Protein AF-A0A258HHI0-F1 (afdb_monomer_lite)

pLDDT: mean 74.64, std 20.77, range [38.75, 98.25]

Foldseek 3Di:
DDDDDDDDDDDDDDDDDDDDDDDDDDDDDDDDDDDDDDDDDDDDDDDDDDDDDDDDDDDDDDDDDDDDDDDDDDDDDDDDDDDDDDDDDDDDDDDDPDPDPPVVVVPPPPVPDDPVNVVVVVVVVVVVCVVVVVVVVVVVVVVLQVVLQVVQVVLLVQVCVVVQVQLQQFQFKDKDADPVNAKIKIWTWGCVPHQIKIKMWIQAPQFQWIWIAIDSAADDHDDRPGDDPRIDTSDGQKAFDDPVVRHGDHQWDDDPTRKIWGWTWHDGPPYDTDTDTDMHGYDDHHDHDDNRHD

Sequence (294 aa):
MHAQLDGRDRDPPGRAGRRRGARCGPRTTGHRLRERPVAQRAERRGRCTGHHAARDDDSADAGELRRQHGHHDHGRRGRPRRRHSDPDRGRPHPDLLGRHPVIARLRRDDAGFSLVELLVAMTLFAVVLTIVGNVIVSALTADRTVRELTGSTTDGQLVTNVIEQTVRNSTAVRVVTDVDGISAFATVRTTAGGAARCHAFFFDAGESTIYERTSTTAITAPIAGAVGSEWTVVSEAIVPIDDGSGSPLPVFALDGTRGLALSFTVDGASGPASLFVTTSTGRAPDSNVSPQCF

Radius of gyration: 39.5 Å; chains: 1; bounding box: 125×102×77 Å

Structure (mmCIF, N/CA/C/O backbone):
data_AF-A0A258HHI0-F1
#
_entry.id   AF-A0A258HHI0-F1
#
loop_
_atom_site.group_PDB
_atom_site.id
_atom_site.type_symbol
_atom_site.label_atom_id
_atom_site.label_alt_id
_atom_site.label_comp_id
_atom_site.label_asym_id
_atom_site.label_entity_id
_atom_site.label_seq_id
_atom_site.pdbx_PDB_ins_code
_atom_site.Cartn_x
_atom_site.Cartn_y
_atom_site.Cartn_z
_atom_site.occupancy
_atom_site.B_iso_or_equiv
_atom_site.auth_seq_id
_atom_site.auth_comp_id
_atom_site.auth_asym_id
_atom_site.auth_atom_id
_atom_site.pdbx_PDB_model_num
ATOM 1 N N . MET A 1 1 ? -25.883 52.657 4.292 1.00 46.47 1 MET A N 1
ATOM 2 C CA . MET A 1 1 ? -25.965 51.787 3.096 1.00 46.47 1 MET A CA 1
ATOM 3 C C . MET A 1 1 ? -26.109 50.362 3.616 1.00 46.47 1 MET A C 1
ATOM 5 O O . MET A 1 1 ? -25.103 49.788 3.982 1.00 46.47 1 MET A O 1
ATOM 9 N N . HIS A 1 2 ? -27.270 49.839 4.015 1.00 41.53 2 HIS A N 1
ATOM 10 C CA . HIS A 1 2 ? -28.593 49.682 3.383 1.00 41.53 2 HIS A CA 1
ATOM 11 C C . HIS A 1 2 ? -28.621 48.798 2.123 1.00 41.53 2 HIS A C 1
ATOM 13 O O . HIS A 1 2 ? -28.204 49.265 1.068 1.00 41.53 2 HIS A O 1
ATOM 19 N N . ALA A 1 3 ? -29.170 47.580 2.315 1.00 51.06 3 ALA A N 1
ATOM 20 C CA . ALA A 1 3 ? -29.905 46.648 1.424 1.00 51.06 3 ALA A CA 1
ATOM 21 C C . ALA A 1 3 ? -29.363 45.211 1.636 1.00 51.06 3 ALA A C 1
ATOM 23 O O . ALA A 1 3 ? -28.207 44.972 1.317 1.00 51.06 3 ALA A O 1
ATOM 24 N N . GLN A 1 4 ? -30.021 44.210 2.243 1.00 55.59 4 GLN A N 1
ATOM 25 C CA . GLN A 1 4 ? -31.436 43.854 2.476 1.00 55.59 4 GLN A CA 1
ATOM 26 C C . GLN A 1 4 ? -32.282 43.739 1.201 1.00 55.59 4 GLN A C 1
ATOM 28 O O . GLN A 1 4 ? -32.913 44.721 0.835 1.00 55.59 4 GLN A O 1
ATOM 33 N N . LEU A 1 5 ? -32.325 42.536 0.609 1.00 62.72 5 LEU A N 1
ATOM 34 C CA . LEU A 1 5 ? -33.472 41.875 -0.055 1.00 62.72 5 LEU A CA 1
ATOM 35 C C . LEU A 1 5 ? -33.162 40.357 -0.017 1.00 62.72 5 LEU A C 1
ATOM 37 O O . LEU A 1 5 ? -32.102 39.958 -0.485 1.00 62.72 5 LEU A O 1
ATOM 41 N N . ASP A 1 6 ? -33.845 39.489 0.728 1.00 55.41 6 ASP A N 1
ATOM 42 C CA . ASP A 1 6 ? -35.272 39.123 0.769 1.00 55.41 6 ASP A CA 1
ATOM 43 C C . ASP A 1 6 ? -35.695 38.131 -0.338 1.00 55.41 6 ASP A C 1
ATOM 45 O O . ASP A 1 6 ? -35.788 38.481 -1.511 1.00 55.41 6 ASP A O 1
ATOM 49 N N . GLY A 1 7 ? -35.949 36.889 0.098 1.00 45.47 7 GLY A N 1
ATOM 50 C CA . GLY A 1 7 ? -37.167 36.133 -0.204 1.00 45.47 7 GLY A CA 1
ATOM 51 C C . GLY A 1 7 ? -37.361 35.516 -1.592 1.00 45.47 7 GLY A C 1
ATOM 52 O O . GLY A 1 7 ? -37.634 36.218 -2.563 1.00 45.47 7 GLY A O 1
ATOM 53 N N . ARG A 1 8 ? -37.453 34.174 -1.635 1.00 55.06 8 ARG A N 1
ATOM 54 C CA . ARG A 1 8 ? -38.709 33.471 -1.992 1.00 55.06 8 ARG A CA 1
ATOM 55 C C . ARG A 1 8 ? -38.600 31.943 -1.908 1.00 55.06 8 ARG A C 1
ATOM 57 O O . ARG A 1 8 ? -38.017 31.297 -2.772 1.00 55.06 8 ARG A O 1
ATOM 64 N N . ASP A 1 9 ? -39.292 31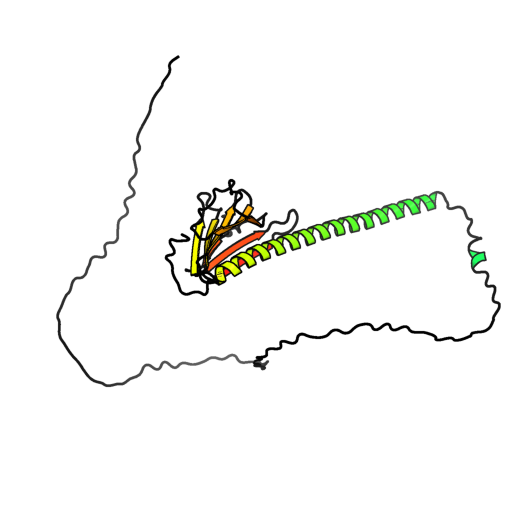.408 -0.906 1.00 55.00 9 ASP A N 1
ATOM 65 C CA . ASP A 1 9 ? -40.074 30.169 -0.967 1.00 55.00 9 ASP A CA 1
ATOM 66 C C . ASP A 1 9 ? -40.935 30.094 -2.236 1.00 55.00 9 ASP A C 1
ATOM 68 O O . ASP A 1 9 ? -41.597 31.088 -2.545 1.00 55.00 9 ASP A O 1
ATOM 72 N N . ARG A 1 10 ? -41.009 28.911 -2.876 1.00 60.62 10 ARG A N 1
ATOM 73 C CA . ARG A 1 10 ? -42.251 28.289 -3.400 1.00 60.62 10 ARG A CA 1
ATOM 74 C C . ARG A 1 10 ? -42.094 26.769 -3.605 1.00 60.62 10 ARG A C 1
ATOM 76 O O . ARG A 1 10 ? -41.416 26.327 -4.523 1.00 60.62 10 ARG A O 1
ATOM 83 N N . ASP A 1 11 ? -42.770 26.046 -2.716 1.00 54.03 11 ASP A N 1
ATOM 84 C CA . ASP A 1 11 ? -43.480 24.754 -2.778 1.00 54.03 11 ASP A CA 1
ATOM 85 C C . ASP A 1 11 ? -43.240 23.682 -3.877 1.00 54.03 11 ASP A C 1
ATOM 87 O O . ASP A 1 11 ? -43.241 23.978 -5.074 1.00 54.03 11 ASP A O 1
ATOM 91 N N . PRO A 1 12 ? -43.264 22.385 -3.481 1.00 65.31 12 PRO A N 1
ATOM 92 C CA . PRO A 1 12 ? -43.598 21.232 -4.328 1.00 65.31 12 PRO A CA 1
ATOM 93 C C . PRO A 1 12 ? -45.128 20.983 -4.343 1.00 65.31 12 PRO A C 1
ATOM 95 O O . PRO A 1 12 ? -45.813 21.365 -3.393 1.00 65.31 12 PRO A O 1
ATOM 98 N N . PRO A 1 13 ? -45.720 20.310 -5.360 1.00 58.25 13 PRO A N 1
ATOM 99 C CA . PRO A 1 13 ? -46.007 18.877 -5.170 1.00 58.25 13 PRO A CA 1
ATOM 100 C C . PRO A 1 13 ? -46.166 18.028 -6.456 1.00 58.25 13 PRO A C 1
ATOM 102 O O . PRO A 1 13 ? -46.634 18.480 -7.498 1.00 58.25 13 PRO A O 1
ATOM 105 N N . GLY A 1 14 ? -45.955 16.715 -6.307 1.00 45.62 14 GLY A N 1
ATOM 106 C CA . GLY A 1 14 ? -46.777 15.717 -7.001 1.00 45.62 14 GLY A CA 1
ATOM 107 C C . GLY A 1 14 ? -46.036 14.701 -7.870 1.00 45.62 14 GLY A C 1
ATOM 108 O O . GLY A 1 14 ? -45.588 15.010 -8.964 1.00 45.62 14 GLY A O 1
ATOM 109 N N . ARG A 1 15 ? -46.111 13.421 -7.494 1.00 54.97 15 ARG A N 1
ATOM 110 C CA . ARG A 1 15 ? -47.113 12.515 -8.082 1.00 54.97 15 ARG A CA 1
ATOM 111 C C . ARG A 1 15 ? -47.116 11.149 -7.409 1.00 54.97 15 ARG A C 1
ATOM 113 O O . ARG A 1 15 ? -46.093 10.534 -7.142 1.00 54.97 15 ARG A O 1
ATOM 120 N N . ALA A 1 16 ? -48.339 10.694 -7.178 1.00 46.22 16 ALA A N 1
ATOM 121 C CA . ALA A 1 16 ? -48.699 9.409 -6.628 1.00 46.22 16 ALA A CA 1
ATOM 122 C C . ALA A 1 16 ? -48.441 8.270 -7.627 1.00 46.22 16 ALA A C 1
ATOM 124 O O . ALA A 1 16 ? -48.927 8.306 -8.756 1.00 46.22 16 ALA A O 1
ATOM 125 N N . GLY A 1 17 ? -47.765 7.217 -7.167 1.00 54.19 17 GLY A N 1
ATOM 126 C CA . GLY A 1 17 ? -47.669 5.923 -7.839 1.00 54.19 17 GLY A CA 1
ATOM 127 C C . GLY A 1 17 ? -48.275 4.823 -6.970 1.00 54.19 17 GLY A C 1
ATOM 128 O O . GLY A 1 17 ? -47.581 4.170 -6.203 1.00 54.19 17 GLY A O 1
ATOM 129 N N . ARG A 1 18 ? -49.593 4.619 -7.083 1.00 44.16 18 ARG A N 1
ATOM 130 C CA . ARG A 1 18 ? -50.312 3.456 -6.539 1.00 44.16 18 ARG A CA 1
ATOM 131 C C . ARG A 1 18 ? -49.949 2.187 -7.327 1.00 44.16 18 ARG A C 1
ATOM 133 O O . ARG A 1 18 ? -50.293 2.093 -8.501 1.00 44.16 18 ARG A O 1
ATOM 140 N N . ARG A 1 19 ? -49.440 1.157 -6.649 1.00 56.50 19 ARG A N 1
ATOM 141 C CA . ARG A 1 19 ? -49.654 -0.275 -6.964 1.00 56.50 19 ARG A CA 1
ATOM 142 C C . ARG A 1 19 ? -49.865 -0.980 -5.612 1.00 56.50 19 ARG A C 1
ATOM 144 O O . ARG A 1 19 ? -48.984 -0.933 -4.771 1.00 56.50 19 ARG A O 1
ATOM 151 N N . ARG A 1 20 ? -51.087 -1.364 -5.200 1.00 49.19 20 ARG A N 1
ATOM 152 C CA . ARG A 1 20 ? -51.797 -2.629 -5.524 1.00 49.19 20 ARG A CA 1
ATOM 153 C C . ARG A 1 20 ? -50.797 -3.773 -5.753 1.00 49.19 20 ARG A C 1
ATOM 155 O O . ARG A 1 20 ? -50.074 -3.716 -6.729 1.00 49.19 20 ARG A O 1
ATOM 162 N N . GLY A 1 21 ? -50.697 -4.837 -4.969 1.00 40.69 21 GLY A N 1
ATOM 163 C CA . GLY A 1 21 ? -51.437 -5.320 -3.812 1.00 40.69 21 GLY A CA 1
ATOM 164 C C . GLY A 1 21 ? -51.099 -6.807 -3.655 1.00 40.69 21 GLY A C 1
ATOM 165 O O . GLY A 1 21 ? -50.992 -7.501 -4.656 1.00 40.69 21 GLY A O 1
ATOM 166 N N . ALA A 1 22 ? -50.945 -7.295 -2.428 1.00 46.66 22 ALA A N 1
ATOM 167 C CA . ALA A 1 22 ? -51.105 -8.709 -2.094 1.00 46.66 22 ALA A CA 1
ATOM 168 C C . ALA A 1 22 ? -51.381 -8.805 -0.591 1.00 46.66 22 ALA A C 1
ATOM 170 O O . ALA A 1 22 ? -50.486 -8.728 0.245 1.00 46.66 22 ALA A O 1
ATOM 171 N N . ARG A 1 23 ? -52.671 -8.898 -0.258 1.00 40.06 23 ARG A N 1
ATOM 172 C CA . ARG A 1 23 ? -53.151 -9.342 1.049 1.00 40.06 23 ARG A CA 1
ATOM 173 C C . ARG A 1 23 ? -52.985 -10.860 1.100 1.00 40.06 23 ARG A C 1
ATOM 175 O O . ARG A 1 23 ? -53.639 -11.544 0.322 1.00 40.06 23 ARG A O 1
ATOM 182 N N . CYS A 1 24 ? -52.226 -11.369 2.061 1.00 47.97 24 CYS A N 1
ATOM 183 C CA . CYS A 1 24 ? -52.469 -12.691 2.632 1.00 47.97 24 CYS A CA 1
ATOM 184 C C . CYS A 1 24 ? -52.937 -12.466 4.069 1.00 47.97 24 CYS A C 1
ATOM 186 O O . CYS A 1 24 ? -52.186 -11.984 4.912 1.00 47.97 24 CYS A O 1
ATOM 188 N N . GLY A 1 25 ? -54.230 -12.702 4.294 1.00 44.59 25 GLY A N 1
ATOM 189 C CA . GLY A 1 25 ? -54.860 -12.596 5.604 1.00 44.59 25 GLY A CA 1
ATOM 190 C C . GLY A 1 25 ? -54.533 -13.786 6.516 1.00 44.59 25 GLY A C 1
ATOM 191 O O . GLY A 1 25 ? -54.022 -14.807 6.050 1.00 44.59 25 GLY A O 1
ATOM 192 N N . PRO A 1 26 ? -54.849 -13.665 7.815 1.00 57.59 26 PRO A N 1
ATOM 193 C CA . PRO A 1 26 ? -54.544 -14.664 8.828 1.00 57.59 26 PRO A CA 1
ATOM 194 C C . PRO A 1 26 ? -55.613 -15.763 8.869 1.00 57.59 26 PRO A C 1
ATOM 196 O O . PRO A 1 26 ? -56.808 -15.493 8.744 1.00 57.59 26 PRO A O 1
ATOM 199 N N . ARG A 1 27 ? -55.190 -17.006 9.118 1.00 52.72 27 ARG A N 1
ATOM 200 C CA . ARG A 1 27 ? -56.078 -18.084 9.567 1.00 52.72 27 ARG A CA 1
ATOM 201 C C . ARG A 1 27 ? -55.899 -18.277 11.066 1.00 52.72 27 ARG A C 1
ATOM 203 O O . ARG A 1 27 ? -54.864 -18.737 11.533 1.00 52.72 27 ARG A O 1
ATOM 210 N N . THR A 1 28 ? -56.936 -17.911 11.801 1.00 58.03 28 THR A N 1
ATOM 211 C CA . THR A 1 28 ? -57.190 -18.317 13.177 1.00 58.03 28 THR A CA 1
ATOM 212 C C . THR A 1 28 ? -57.672 -19.765 13.193 1.00 58.03 28 THR A C 1
ATOM 214 O O . THR A 1 28 ? -58.595 -20.108 12.460 1.00 58.03 28 THR A O 1
ATOM 217 N N . THR A 1 29 ? -57.116 -20.613 14.057 1.00 52.91 29 THR A N 1
ATOM 218 C CA . THR A 1 29 ? -57.882 -21.659 14.760 1.00 52.91 29 THR A CA 1
ATOM 219 C C . THR A 1 29 ? -57.091 -22.083 15.996 1.00 52.91 29 THR A C 1
ATOM 221 O O . THR A 1 29 ? -55.997 -22.628 15.884 1.00 52.91 29 THR A O 1
ATOM 224 N N . GLY A 1 30 ? -57.626 -21.799 17.182 1.00 47.59 30 GLY A N 1
ATOM 225 C CA . GLY A 1 30 ? -57.139 -22.386 18.426 1.00 47.59 30 GLY A CA 1
ATOM 226 C C . GLY A 1 30 ? -57.766 -23.758 18.656 1.00 47.59 30 GLY A C 1
ATOM 227 O O . GLY A 1 30 ? -58.890 -23.986 18.223 1.00 47.59 30 GLY A O 1
ATOM 228 N N . HIS A 1 31 ? -57.074 -24.640 19.380 1.00 42.19 31 HIS A N 1
ATOM 229 C CA . HIS A 1 31 ? -57.704 -25.565 20.324 1.00 42.19 31 HIS A CA 1
ATOM 230 C C . HIS A 1 31 ? -56.675 -26.276 21.225 1.00 42.19 31 HIS A C 1
ATOM 232 O O . HIS A 1 31 ? -55.781 -26.962 20.752 1.00 42.19 31 HIS A O 1
ATOM 238 N N . ARG A 1 32 ? -56.923 -26.136 22.535 1.00 45.56 32 ARG A N 1
ATOM 239 C CA . ARG A 1 32 ? -56.843 -27.131 23.625 1.00 45.56 32 ARG A CA 1
ATOM 240 C C . ARG A 1 32 ? -55.521 -27.836 23.982 1.00 45.56 32 ARG A C 1
ATOM 242 O O . ARG A 1 32 ? -55.039 -28.732 23.307 1.00 45.56 32 ARG A O 1
ATOM 249 N N . LEU A 1 33 ? -55.124 -27.534 25.221 1.00 52.91 33 LEU A N 1
ATOM 250 C CA . LEU A 1 33 ? -54.546 -28.407 26.252 1.00 52.91 33 LEU A CA 1
ATOM 251 C C . LEU A 1 33 ? -54.942 -29.897 26.154 1.00 52.91 33 LEU A C 1
ATOM 253 O O . LEU A 1 33 ? -56.136 -30.205 26.165 1.00 52.91 33 LEU A O 1
ATOM 257 N N . ARG A 1 34 ? -53.952 -30.799 26.251 1.00 49.09 34 ARG A N 1
ATOM 258 C CA . ARG A 1 34 ? -53.951 -31.928 27.207 1.00 49.09 34 ARG A CA 1
ATOM 259 C C . ARG A 1 34 ? -52.596 -32.645 27.281 1.00 49.09 34 ARG A C 1
ATOM 261 O O . ARG A 1 34 ? -51.795 -32.615 26.358 1.00 49.09 34 ARG A O 1
ATOM 268 N N . GLU A 1 35 ? -52.375 -33.235 28.444 1.00 42.34 35 GLU A N 1
ATOM 269 C CA . GLU A 1 35 ? -51.138 -33.771 29.004 1.00 42.34 35 GLU A CA 1
ATOM 270 C C . GLU A 1 35 ? -50.783 -35.207 28.541 1.00 42.34 35 GLU A C 1
ATOM 272 O O . GLU A 1 35 ? -51.679 -36.035 28.412 1.00 42.34 35 GLU A O 1
ATOM 277 N N . ARG A 1 36 ? -49.463 -35.499 28.497 1.00 43.38 36 ARG A N 1
ATOM 278 C CA . ARG A 1 36 ? -48.771 -36.740 28.968 1.00 43.38 36 ARG A CA 1
ATOM 279 C C . ARG A 1 36 ? -49.011 -38.090 28.201 1.00 43.38 36 ARG A C 1
ATOM 281 O O . ARG A 1 36 ? -49.787 -38.108 27.260 1.00 43.38 36 ARG A O 1
ATOM 288 N N . PRO A 1 37 ? -48.237 -39.187 28.453 1.00 60.75 37 PRO A N 1
ATOM 289 C CA . PRO A 1 37 ? -47.012 -39.528 27.702 1.00 60.75 37 PRO A CA 1
ATOM 290 C C . PRO A 1 37 ? -46.927 -41.030 27.260 1.00 60.75 37 PRO A C 1
ATOM 292 O O . PRO A 1 37 ? -47.848 -41.803 27.487 1.00 60.75 37 PRO A O 1
ATOM 295 N N . VAL A 1 38 ? -45.750 -41.443 26.751 1.00 45.19 38 VAL A N 1
ATOM 296 C CA . VAL A 1 38 ? -45.172 -42.819 26.725 1.00 45.19 38 VAL A CA 1
ATOM 297 C C . VAL A 1 38 ? -45.489 -43.778 25.546 1.00 45.19 38 VAL A C 1
ATOM 299 O O . VAL A 1 38 ? -46.628 -44.092 25.239 1.00 45.19 38 VAL A O 1
ATOM 302 N N . ALA A 1 39 ? -44.375 -44.336 25.032 1.00 40.88 39 ALA A N 1
ATOM 303 C CA . ALA A 1 39 ? -44.132 -45.661 24.428 1.00 40.88 39 ALA A CA 1
ATOM 304 C C . ALA A 1 39 ? -44.350 -45.940 22.921 1.00 40.88 39 ALA A C 1
ATOM 306 O O . ALA A 1 39 ? -45.451 -46.165 22.445 1.00 40.88 39 ALA A O 1
ATOM 307 N N . GLN A 1 40 ? -43.185 -46.135 22.280 1.00 41.34 40 GLN A N 1
ATOM 308 C CA . GLN A 1 40 ? -42.738 -47.324 21.528 1.00 41.34 40 GLN A CA 1
ATOM 309 C C . GLN A 1 40 ? -43.347 -47.710 20.167 1.00 41.34 40 GLN A C 1
ATOM 311 O O . GLN A 1 40 ? -44.552 -47.802 19.976 1.00 41.34 40 GLN A O 1
ATOM 316 N N . ARG A 1 41 ? -42.400 -48.210 19.346 1.00 40.16 41 ARG A N 1
ATOM 317 C CA . ARG A 1 41 ? -42.507 -49.202 18.253 1.00 40.16 41 ARG A CA 1
ATOM 318 C C . ARG A 1 41 ? -42.725 -48.588 16.861 1.00 40.16 41 ARG A C 1
ATOM 320 O O . ARG A 1 41 ? -43.793 -48.088 16.560 1.00 40.16 41 ARG A O 1
ATOM 327 N N . ALA A 1 42 ? -41.660 -48.369 16.086 1.00 42.47 42 ALA A N 1
ATOM 328 C CA . ALA A 1 42 ? -40.842 -49.317 15.303 1.00 42.47 42 ALA A CA 1
ATOM 329 C C . ALA A 1 42 ? -41.456 -49.682 13.943 1.00 42.47 42 ALA A C 1
ATOM 331 O O . ALA A 1 42 ? -42.650 -49.933 13.854 1.00 42.47 42 ALA A O 1
ATOM 332 N N . GLU A 1 43 ? -40.556 -49.790 12.950 1.00 40.91 43 GLU A N 1
ATOM 333 C CA . GLU A 1 43 ? -40.760 -50.290 11.578 1.00 40.91 43 GLU A CA 1
ATOM 334 C C . GLU A 1 43 ? -41.554 -49.335 10.651 1.00 40.91 43 GLU A C 1
ATOM 336 O O . GLU A 1 43 ? -42.580 -48.803 11.029 1.00 40.91 43 GLU A O 1
ATOM 341 N N . ARG A 1 44 ? -41.181 -49.033 9.397 1.00 39.72 44 ARG A N 1
ATOM 342 C CA . ARG A 1 44 ? -40.402 -49.775 8.392 1.00 39.72 44 ARG A CA 1
ATOM 343 C C . ARG A 1 44 ? -40.168 -48.896 7.135 1.00 39.72 44 ARG A C 1
ATOM 345 O O . ARG A 1 44 ? -41.069 -48.183 6.729 1.00 39.72 44 ARG A O 1
ATOM 352 N N . ARG A 1 45 ? -39.035 -49.127 6.450 1.00 42.44 45 ARG A N 1
ATOM 353 C CA . ARG A 1 45 ? -38.853 -49.175 4.972 1.00 42.44 45 ARG A CA 1
ATOM 354 C C . ARG A 1 45 ? -39.055 -47.903 4.125 1.00 42.44 45 ARG A C 1
ATOM 356 O O . ARG A 1 45 ? -40.164 -47.498 3.819 1.00 42.44 45 ARG A O 1
ATOM 363 N N . GLY A 1 46 ? -37.934 -47.453 3.555 1.00 39.81 46 GLY A N 1
ATOM 364 C CA . GLY A 1 46 ? -37.851 -46.619 2.353 1.00 39.81 46 GLY A CA 1
ATOM 365 C C . GLY A 1 46 ? -36.438 -46.661 1.767 1.00 39.81 46 GLY A C 1
ATOM 366 O O . GLY A 1 46 ? -35.718 -45.675 1.805 1.00 39.81 46 GLY A O 1
ATOM 367 N N . ARG A 1 47 ? -36.006 -47.851 1.327 1.00 39.88 47 ARG A N 1
ATOM 368 C CA . ARG A 1 47 ? -34.732 -48.113 0.640 1.00 39.88 47 ARG A CA 1
ATOM 369 C C . ARG A 1 47 ? -34.951 -47.848 -0.854 1.00 39.88 47 ARG A C 1
ATOM 371 O O . ARG A 1 47 ? -35.693 -48.602 -1.474 1.00 39.88 47 ARG A O 1
ATOM 378 N N . CYS A 1 48 ? -34.302 -46.829 -1.413 1.00 48.91 48 CYS A N 1
ATOM 379 C CA . CYS A 1 48 ? -34.193 -46.643 -2.861 1.00 48.91 48 CYS A CA 1
ATOM 380 C C . CYS A 1 48 ? -32.784 -47.040 -3.308 1.00 48.91 48 CYS A C 1
ATOM 382 O O . CYS A 1 48 ? -31.794 -46.403 -2.962 1.00 48.91 48 CYS A O 1
ATOM 384 N N . THR A 1 49 ? -32.736 -48.148 -4.037 1.00 46.31 49 THR A N 1
ATOM 385 C CA . THR A 1 49 ? -31.605 -48.705 -4.783 1.00 46.31 49 THR A CA 1
ATOM 386 C C . THR A 1 49 ? -31.822 -48.460 -6.276 1.00 46.31 49 THR A C 1
ATOM 388 O O . THR A 1 49 ? -32.931 -48.674 -6.758 1.00 46.31 49 THR A O 1
ATOM 391 N N . GLY A 1 50 ? -30.756 -48.096 -6.991 1.00 42.47 50 GLY A N 1
ATOM 392 C CA . GLY A 1 50 ? -30.628 -48.124 -8.459 1.00 42.47 50 GLY A CA 1
ATOM 393 C C . GLY A 1 50 ? -29.371 -47.344 -8.875 1.00 42.47 50 GLY A C 1
ATOM 394 O O . GLY A 1 50 ? -29.371 -46.127 -8.750 1.00 42.47 50 GLY A O 1
ATOM 395 N N . HIS A 1 51 ? -28.197 -47.978 -9.031 1.00 41.53 51 HIS A N 1
ATOM 396 C CA . HIS A 1 51 ? -27.665 -48.688 -10.223 1.00 41.53 51 HIS A CA 1
ATOM 397 C C . HIS A 1 51 ? -27.481 -47.762 -11.441 1.00 41.53 51 HIS A C 1
ATOM 399 O O . HIS A 1 51 ? -28.458 -47.254 -11.969 1.00 41.53 51 HIS A O 1
ATOM 405 N N . HIS A 1 52 ? -26.249 -47.335 -11.758 1.00 41.84 52 HIS A N 1
ATOM 406 C CA . HIS A 1 52 ? -25.136 -48.015 -12.471 1.00 41.84 52 HIS A CA 1
ATOM 407 C C . HIS A 1 52 ? -25.199 -47.865 -14.002 1.00 41.84 52 HIS A C 1
ATOM 409 O O . HIS A 1 52 ? -26.003 -48.518 -14.653 1.00 41.84 52 HIS A O 1
ATOM 415 N N . ALA A 1 53 ? -24.263 -47.076 -14.542 1.00 41.97 53 ALA A N 1
ATOM 416 C CA . ALA A 1 53 ? -23.464 -47.351 -15.746 1.00 41.97 53 ALA A CA 1
ATOM 417 C C . ALA A 1 53 ? -22.291 -46.340 -15.728 1.00 41.97 53 ALA A C 1
ATOM 419 O O . ALA A 1 53 ? -22.525 -45.139 -15.789 1.00 41.97 53 ALA A O 1
ATOM 420 N N . ALA A 1 54 ? -21.087 -46.724 -15.300 1.00 41.69 54 ALA A N 1
ATOM 421 C CA . ALA A 1 54 ? -20.069 -47.470 -16.052 1.00 41.69 54 ALA A CA 1
ATOM 422 C C . ALA A 1 54 ? -19.310 -46.584 -17.060 1.00 41.69 54 ALA A C 1
ATOM 424 O O . ALA A 1 54 ? -19.776 -46.353 -18.175 1.00 41.69 54 ALA A O 1
ATOM 425 N N . ARG A 1 55 ? -18.128 -46.119 -16.634 1.00 41.56 55 ARG A N 1
ATOM 426 C CA . ARG A 1 55 ? -16.917 -46.009 -17.458 1.00 41.56 55 ARG A CA 1
ATOM 427 C C . ARG A 1 55 ? -15.686 -45.897 -16.550 1.00 41.56 55 ARG A C 1
ATOM 429 O O . ARG A 1 55 ? -15.324 -44.817 -16.095 1.00 41.56 55 ARG A O 1
ATOM 436 N N . ASP A 1 56 ? -15.170 -47.078 -16.237 1.00 41.78 56 ASP A N 1
ATOM 437 C CA . ASP A 1 56 ? -13.761 -47.501 -16.305 1.00 41.78 56 ASP A CA 1
ATOM 438 C C . ASP A 1 56 ? -12.939 -46.660 -17.324 1.00 41.78 56 ASP A C 1
ATOM 440 O O . ASP A 1 56 ? -13.492 -46.220 -18.335 1.00 41.78 56 ASP A O 1
ATOM 444 N N . ASP A 1 57 ? -11.643 -46.382 -17.191 1.00 42.06 57 ASP A N 1
ATOM 445 C CA . ASP A 1 57 ? -10.582 -46.984 -16.380 1.00 42.06 57 ASP A CA 1
ATOM 446 C C . ASP A 1 57 ? -9.346 -46.048 -16.358 1.00 42.06 57 ASP A C 1
ATOM 448 O O . ASP A 1 57 ? -9.246 -45.111 -17.154 1.00 42.06 57 ASP A O 1
ATOM 452 N N . ASP A 1 58 ? -8.405 -46.409 -15.483 1.00 44.84 58 ASP A N 1
ATOM 453 C CA . ASP A 1 58 ? -6.981 -46.044 -15.380 1.00 44.84 58 ASP A CA 1
ATOM 454 C C . ASP A 1 58 ? -6.565 -44.868 -14.473 1.00 44.84 58 ASP A C 1
ATOM 456 O O . ASP A 1 58 ? -6.727 -43.695 -14.797 1.00 44.84 58 ASP A O 1
ATOM 460 N N . SER A 1 59 ? -6.133 -45.132 -13.224 1.00 48.00 59 SER A N 1
ATOM 461 C CA . SER A 1 59 ? -4.828 -45.722 -12.808 1.00 48.00 59 SER A CA 1
ATOM 462 C C . SER A 1 59 ? -3.682 -44.740 -13.090 1.00 48.00 59 SER A C 1
ATOM 464 O O . SER A 1 59 ? -3.479 -44.350 -14.226 1.00 48.00 59 SER A O 1
ATOM 466 N N . ALA A 1 60 ? -2.823 -44.302 -12.178 1.00 44.72 60 ALA A N 1
ATOM 467 C CA . ALA A 1 60 ? -2.574 -44.568 -10.775 1.00 44.72 60 ALA A CA 1
ATOM 468 C C . ALA A 1 60 ? -1.584 -43.476 -10.320 1.00 44.72 60 ALA A C 1
ATOM 470 O O . ALA A 1 60 ? -0.665 -43.170 -11.072 1.00 44.72 60 ALA A O 1
ATOM 471 N N . ASP A 1 61 ? -1.713 -42.928 -9.113 1.00 48.06 61 ASP A N 1
ATOM 472 C CA . ASP A 1 61 ? -0.534 -42.816 -8.251 1.00 48.06 61 ASP A CA 1
ATOM 473 C C . ASP A 1 61 ? -0.963 -42.698 -6.790 1.00 48.06 61 ASP A C 1
ATOM 475 O O . ASP A 1 61 ? -1.870 -41.945 -6.424 1.00 48.06 61 ASP A O 1
ATOM 479 N N . ALA A 1 62 ? -0.340 -43.531 -5.976 1.00 45.84 62 ALA A N 1
ATOM 480 C CA . ALA A 1 62 ? -0.647 -43.762 -4.586 1.00 45.84 62 ALA A CA 1
ATOM 481 C C . ALA A 1 62 ? 0.609 -43.484 -3.766 1.00 45.84 62 ALA A C 1
ATOM 483 O O . ALA A 1 62 ? 1.696 -43.937 -4.107 1.00 45.84 62 ALA A O 1
ATOM 484 N N . GLY A 1 63 ? 0.419 -42.832 -2.623 1.00 38.75 63 GLY A N 1
ATOM 485 C CA . GLY A 1 63 ? 1.454 -42.614 -1.614 1.00 38.75 63 GLY A CA 1
ATOM 486 C C . GLY A 1 63 ? 1.785 -41.127 -1.489 1.00 38.75 63 GLY A C 1
ATOM 487 O O . GLY A 1 63 ? 1.910 -40.423 -2.469 1.00 38.75 63 GLY A O 1
ATOM 488 N N . GLU A 1 64 ? 1.914 -40.529 -0.316 1.00 48.03 64 GLU A N 1
ATOM 489 C CA . GLU A 1 64 ? 2.276 -41.121 0.954 1.00 48.03 64 GLU A CA 1
ATOM 490 C C . GLU A 1 64 ? 1.884 -40.146 2.069 1.00 48.03 64 GLU A C 1
ATOM 492 O O . GLU A 1 64 ? 2.263 -38.975 2.091 1.00 48.03 64 GLU A O 1
ATOM 497 N N . LEU A 1 65 ? 1.104 -40.651 3.021 1.00 51.28 65 LEU A N 1
ATOM 498 C CA . LEU A 1 65 ? 0.887 -40.030 4.318 1.00 51.28 65 LEU A CA 1
ATOM 499 C C . LEU A 1 65 ? 2.222 -39.959 5.065 1.00 51.28 65 LEU A C 1
ATOM 501 O O . LEU A 1 65 ? 2.705 -40.977 5.559 1.00 51.28 65 LEU A O 1
ATOM 505 N N . ARG A 1 66 ? 2.766 -38.755 5.265 1.00 46.34 66 ARG A N 1
ATOM 506 C CA . ARG A 1 66 ? 3.797 -38.537 6.286 1.00 46.34 66 ARG A CA 1
ATOM 507 C C . ARG A 1 66 ? 3.481 -37.349 7.181 1.00 46.34 66 ARG A C 1
ATOM 509 O O . ARG A 1 66 ? 3.757 -36.193 6.886 1.00 46.34 66 ARG A O 1
ATOM 516 N N . ARG A 1 67 ? 2.941 -37.705 8.348 1.00 51.78 67 ARG A N 1
ATOM 517 C CA . ARG A 1 67 ? 3.116 -36.989 9.613 1.00 51.78 67 ARG A CA 1
ATOM 518 C C . ARG A 1 67 ? 4.599 -36.650 9.799 1.00 51.78 67 ARG A C 1
ATOM 520 O O . ARG A 1 67 ? 5.405 -37.576 9.846 1.00 51.78 67 ARG A O 1
ATOM 527 N N . GLN A 1 68 ? 4.940 -35.383 10.018 1.00 50.34 68 GLN A N 1
ATOM 528 C CA . GLN A 1 68 ? 6.174 -35.023 10.720 1.00 50.34 68 GLN A CA 1
ATOM 529 C C . GLN A 1 68 ? 5.908 -33.908 11.735 1.00 50.34 68 GLN A C 1
ATOM 531 O O . GLN A 1 68 ? 5.752 -32.736 11.411 1.00 50.34 68 GLN A O 1
ATOM 536 N N . HIS A 1 69 ? 5.832 -34.344 12.992 1.00 48.41 69 HIS A N 1
ATOM 537 C CA . HIS A 1 69 ? 6.237 -33.581 14.165 1.00 48.41 69 HIS A CA 1
ATOM 538 C C . HIS A 1 69 ? 7.769 -33.448 14.210 1.00 48.41 69 HIS A C 1
ATOM 540 O O . HIS A 1 69 ? 8.471 -34.347 13.752 1.00 48.41 69 HIS A O 1
ATOM 546 N N . GLY A 1 70 ? 8.255 -32.389 14.866 1.00 40.00 70 GLY A N 1
ATOM 547 C CA . GLY A 1 70 ? 9.657 -32.180 15.263 1.00 40.00 70 GLY A CA 1
ATOM 548 C C . GLY A 1 70 ? 10.115 -30.783 14.843 1.00 40.00 70 GLY A C 1
ATOM 549 O O . GLY A 1 70 ? 10.356 -30.545 13.672 1.00 40.00 70 GLY A O 1
ATOM 550 N N . HIS A 1 71 ? 10.074 -29.749 15.683 1.00 51.22 71 HIS A N 1
ATOM 551 C CA . HIS A 1 71 ? 10.897 -29.538 16.879 1.00 51.22 71 HIS A CA 1
ATOM 552 C C . HIS A 1 71 ? 12.381 -29.815 16.618 1.00 51.22 71 HIS A C 1
ATOM 554 O O . HIS A 1 71 ? 12.820 -30.938 16.811 1.00 51.22 71 HIS A O 1
ATOM 560 N N . HIS A 1 72 ? 13.141 -28.786 16.227 1.00 46.03 72 HIS A N 1
ATOM 561 C CA . HIS A 1 72 ? 14.577 -28.706 16.502 1.00 46.03 72 HIS A CA 1
ATOM 562 C C . HIS A 1 72 ? 15.027 -27.249 16.636 1.00 46.03 72 HIS A C 1
ATOM 564 O O . HIS A 1 72 ? 15.290 -26.541 15.669 1.00 46.03 72 HIS A O 1
ATOM 570 N N . ASP A 1 73 ? 15.094 -26.838 17.897 1.00 49.84 73 ASP A N 1
ATOM 571 C CA . ASP A 1 73 ? 16.018 -25.843 18.416 1.00 49.84 73 ASP A CA 1
ATOM 572 C C . ASP A 1 73 ? 17.433 -26.431 18.357 1.00 49.84 73 ASP A C 1
ATOM 574 O O . ASP A 1 73 ? 17.667 -27.476 18.958 1.00 49.84 73 ASP A O 1
ATOM 578 N N . HIS A 1 74 ? 18.355 -25.776 17.649 1.00 54.97 74 HIS A N 1
ATOM 579 C CA . HIS A 1 74 ? 19.790 -25.887 17.900 1.00 54.97 74 HIS A CA 1
ATOM 580 C C . HIS A 1 74 ? 20.477 -24.571 17.544 1.00 54.97 74 HIS A C 1
ATOM 582 O O . HIS A 1 74 ? 20.957 -24.348 16.433 1.00 54.97 74 HIS A O 1
ATOM 588 N N . GLY A 1 75 ? 20.600 -23.716 18.554 1.00 44.94 75 GLY A N 1
ATOM 589 C CA . GLY A 1 75 ? 21.741 -22.826 18.636 1.00 44.94 75 GLY A CA 1
ATOM 590 C C . GLY A 1 75 ? 23.068 -23.598 18.649 1.00 44.94 75 GLY A C 1
ATOM 591 O O . GLY A 1 75 ? 23.134 -24.755 19.067 1.00 44.94 75 GLY A O 1
ATOM 592 N N . ARG A 1 76 ? 24.128 -22.859 18.294 1.00 45.03 76 ARG A N 1
ATOM 593 C CA . ARG A 1 76 ? 25.551 -23.015 18.659 1.00 45.03 76 ARG A CA 1
ATOM 594 C C . ARG A 1 76 ? 26.524 -23.232 17.495 1.00 45.03 76 ARG A C 1
ATOM 596 O O . ARG A 1 76 ? 26.421 -24.181 16.734 1.00 45.03 76 ARG A O 1
ATOM 603 N N . ARG A 1 77 ? 27.616 -22.457 17.620 1.00 50.03 77 ARG A N 1
ATOM 604 C CA . ARG A 1 77 ? 29.000 -22.712 17.169 1.00 50.03 77 ARG A CA 1
ATOM 605 C C . ARG A 1 77 ? 29.184 -22.505 15.661 1.00 50.03 77 ARG A C 1
ATOM 607 O O . ARG A 1 77 ? 28.849 -23.350 14.855 1.00 50.03 77 ARG A O 1
ATOM 614 N N . GLY A 1 78 ? 29.733 -21.381 15.212 1.00 47.94 78 GLY A N 1
ATOM 615 C CA . GLY A 1 78 ? 31.088 -20.969 15.555 1.00 47.94 78 GLY A CA 1
ATOM 616 C C . GLY A 1 78 ? 32.086 -21.970 14.980 1.00 47.94 78 GLY A C 1
ATOM 617 O O . GLY A 1 78 ? 32.369 -22.967 15.638 1.00 47.94 78 GLY A O 1
ATOM 618 N N . ARG A 1 79 ? 32.637 -21.685 13.791 1.00 51.44 79 ARG A N 1
ATOM 619 C CA . ARG A 1 79 ? 34.015 -22.055 13.440 1.00 51.44 79 ARG A CA 1
ATOM 620 C C . ARG A 1 79 ? 34.567 -21.259 12.242 1.00 51.44 79 ARG A C 1
ATOM 622 O O . ARG A 1 79 ? 33.802 -20.890 11.357 1.00 51.44 79 ARG A O 1
ATOM 629 N N . PRO A 1 80 ? 35.885 -20.980 12.243 1.00 56.47 80 PRO A N 1
ATOM 630 C CA . PRO A 1 80 ? 36.559 -20.064 11.330 1.00 56.47 80 PRO A CA 1
ATOM 631 C C . PRO A 1 80 ? 37.275 -20.785 10.172 1.00 56.47 80 PRO A C 1
ATOM 633 O O . PRO A 1 80 ? 37.477 -21.995 10.213 1.00 56.47 80 PRO A O 1
ATOM 636 N N . ARG A 1 81 ? 37.759 -19.979 9.213 1.00 54.59 81 ARG A N 1
ATOM 637 C CA . ARG A 1 81 ? 38.958 -20.177 8.368 1.00 54.59 81 ARG A CA 1
ATOM 638 C C . ARG A 1 81 ? 39.172 -21.568 7.747 1.00 54.59 81 ARG A C 1
ATOM 640 O O . ARG A 1 81 ? 39.711 -22.466 8.387 1.00 54.59 81 ARG A O 1
ATOM 647 N N . ARG A 1 82 ? 39.055 -21.634 6.417 1.00 51.47 82 ARG A N 1
ATOM 648 C CA . ARG A 1 82 ? 39.996 -22.410 5.593 1.00 51.47 82 ARG A CA 1
ATOM 649 C C . ARG A 1 82 ? 40.501 -21.577 4.418 1.00 51.47 82 ARG A C 1
ATOM 651 O O . ARG A 1 82 ? 39.862 -21.471 3.382 1.00 51.47 82 ARG A O 1
ATOM 658 N N . ARG A 1 83 ? 41.695 -21.010 4.625 1.00 53.06 83 ARG A N 1
ATOM 659 C CA . ARG A 1 83 ? 42.688 -20.819 3.567 1.00 53.06 83 ARG A CA 1
ATOM 660 C C . ARG A 1 83 ? 42.978 -22.195 2.967 1.00 53.06 83 ARG A C 1
ATOM 662 O O . ARG A 1 83 ? 43.371 -23.102 3.703 1.00 53.06 83 ARG A O 1
ATOM 669 N N . HIS A 1 84 ? 42.836 -22.333 1.661 1.00 54.25 84 HIS A N 1
ATOM 670 C CA . HIS A 1 84 ? 43.660 -23.260 0.900 1.00 54.25 84 HIS A CA 1
ATOM 671 C C . HIS A 1 84 ? 44.597 -22.418 0.051 1.00 54.25 84 HIS A C 1
ATOM 673 O O . HIS A 1 84 ? 44.240 -21.886 -0.992 1.00 54.25 84 HIS A O 1
ATOM 679 N N . SER A 1 85 ? 45.776 -22.222 0.633 1.00 54.06 85 SER A N 1
ATOM 680 C CA . SER A 1 85 ? 47.007 -21.991 -0.095 1.00 54.06 85 SER A CA 1
ATOM 681 C C . SER A 1 85 ? 47.319 -23.285 -0.840 1.00 54.06 85 SER A C 1
ATOM 683 O O . SER A 1 85 ? 47.439 -24.324 -0.191 1.00 54.06 85 SER A O 1
ATOM 685 N N . ASP A 1 86 ? 47.436 -23.220 -2.159 1.00 54.28 86 ASP A N 1
ATOM 686 C CA . ASP A 1 86 ? 48.058 -24.272 -2.959 1.00 54.28 86 ASP A CA 1
ATOM 687 C C . ASP A 1 86 ? 49.445 -23.758 -3.379 1.00 54.28 86 ASP A C 1
ATOM 689 O O . ASP A 1 86 ? 49.526 -22.821 -4.181 1.00 54.28 86 ASP A O 1
ATOM 693 N N . PRO A 1 87 ? 50.531 -24.238 -2.747 1.00 62.12 87 PRO A N 1
ATOM 694 C CA . PRO A 1 87 ? 51.890 -23.958 -3.165 1.00 62.12 87 PRO A CA 1
ATOM 695 C C . PRO A 1 87 ? 52.406 -25.076 -4.081 1.00 62.12 87 PRO A C 1
ATOM 697 O O . PRO A 1 87 ? 52.164 -26.257 -3.859 1.00 62.12 87 PRO A O 1
ATOM 700 N N . ASP A 1 88 ? 53.223 -24.676 -5.048 1.00 53.28 88 ASP A N 1
ATOM 701 C CA . ASP A 1 88 ? 54.216 -25.522 -5.707 1.00 53.28 88 ASP A CA 1
ATOM 702 C C . ASP A 1 88 ? 53.731 -26.773 -6.456 1.00 53.28 88 ASP A C 1
ATOM 704 O O . ASP A 1 88 ? 53.766 -27.911 -5.983 1.00 53.28 88 ASP A O 1
ATOM 708 N N . ARG A 1 89 ? 53.540 -26.585 -7.764 1.00 53.16 89 ARG A N 1
ATOM 709 C CA . ARG A 1 89 ? 54.085 -27.539 -8.737 1.00 53.16 89 ARG A CA 1
ATOM 710 C C . ARG A 1 89 ? 55.119 -26.858 -9.613 1.00 53.16 89 ARG A C 1
ATOM 712 O O . ARG A 1 89 ? 54.834 -26.404 -10.718 1.00 53.16 89 ARG A O 1
ATOM 719 N N . GLY A 1 90 ? 56.346 -26.858 -9.104 1.00 50.28 90 GLY A N 1
ATOM 720 C CA . GLY A 1 90 ? 57.536 -26.729 -9.920 1.00 50.28 90 GLY A CA 1
ATOM 721 C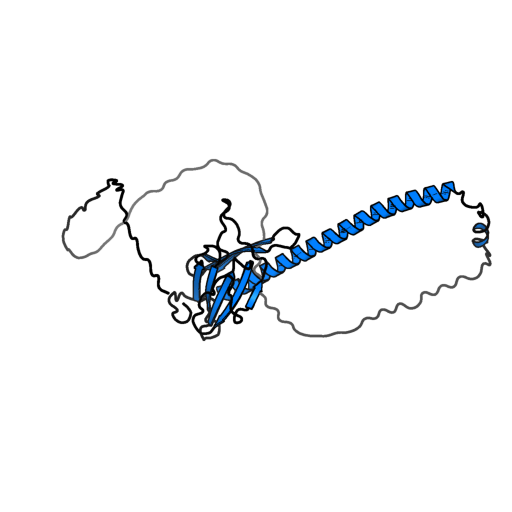 C . GLY A 1 90 ? 57.609 -27.853 -10.955 1.00 50.28 90 GLY A C 1
ATOM 722 O O . GLY A 1 90 ? 57.562 -29.041 -10.630 1.00 50.28 90 GLY A O 1
ATOM 723 N N . ARG A 1 91 ? 57.777 -27.462 -12.216 1.00 55.50 91 ARG A N 1
ATOM 724 C CA . ARG A 1 91 ? 58.521 -28.248 -13.196 1.00 55.50 91 ARG A CA 1
ATOM 725 C C . ARG A 1 91 ? 59.533 -27.332 -13.883 1.00 55.50 91 ARG A C 1
ATOM 727 O O . ARG A 1 91 ? 59.127 -26.301 -14.416 1.00 55.50 91 ARG A O 1
ATOM 734 N N . PRO A 1 92 ? 60.823 -27.697 -13.882 1.00 55.38 92 PRO A N 1
ATOM 735 C CA . PRO A 1 92 ? 61.841 -27.014 -14.658 1.00 55.38 92 PRO A CA 1
ATOM 736 C C . PRO A 1 92 ? 61.808 -27.533 -16.101 1.00 55.38 92 PRO A C 1
ATOM 738 O O . PRO A 1 92 ? 61.917 -28.737 -16.331 1.00 55.38 92 PRO A O 1
ATOM 741 N N . HIS A 1 93 ? 61.684 -26.629 -17.070 1.00 61.88 93 HIS A N 1
ATOM 742 C CA . HIS A 1 93 ? 62.071 -26.900 -18.453 1.00 61.88 93 HIS A CA 1
ATOM 743 C C . HIS A 1 93 ? 63.279 -26.023 -18.800 1.00 61.88 93 HIS A C 1
ATOM 745 O O . HIS A 1 93 ? 63.188 -24.804 -18.641 1.00 61.88 93 HIS A O 1
ATOM 751 N N . PRO A 1 94 ? 64.403 -26.624 -19.226 1.00 58.41 94 PRO A N 1
ATOM 752 C CA . PRO A 1 94 ? 65.587 -25.891 -19.629 1.00 58.41 94 PRO A CA 1
ATOM 753 C C . PRO A 1 94 ? 65.455 -25.401 -21.074 1.00 58.41 94 PRO A C 1
ATOM 755 O O . PRO A 1 94 ? 64.876 -26.076 -21.925 1.00 58.41 94 PRO A O 1
ATOM 758 N N . ASP A 1 95 ? 66.008 -24.210 -21.288 1.00 54.62 95 ASP A N 1
ATOM 759 C CA . ASP A 1 95 ? 66.643 -23.704 -22.502 1.00 54.62 95 ASP A CA 1
ATOM 760 C C . ASP A 1 95 ? 66.214 -24.300 -23.840 1.00 54.62 95 ASP A C 1
ATOM 762 O O . ASP A 1 95 ? 66.702 -25.352 -24.234 1.00 54.62 95 ASP A O 1
ATOM 766 N N . LEU A 1 96 ? 65.496 -23.503 -24.634 1.00 58.50 96 LEU A N 1
ATOM 767 C CA . LEU A 1 96 ? 65.901 -23.299 -26.022 1.00 58.50 96 LEU A CA 1
ATOM 768 C C . LEU A 1 96 ? 65.670 -21.842 -26.430 1.00 58.50 96 LEU A C 1
ATOM 770 O O . LEU A 1 96 ? 64.550 -21.359 -26.590 1.00 58.50 96 LEU A O 1
ATOM 774 N N . LEU A 1 97 ? 66.803 -21.167 -26.609 1.00 60.53 97 LEU A N 1
ATOM 775 C CA . LEU A 1 97 ? 67.022 -19.947 -27.372 1.00 60.53 97 LEU A CA 1
ATOM 776 C C . LEU A 1 97 ? 66.297 -20.008 -28.728 1.00 60.53 97 LEU A C 1
ATOM 778 O O . LEU A 1 97 ? 66.856 -20.412 -29.741 1.00 60.53 97 LEU A O 1
ATOM 782 N N . GLY A 1 98 ? 65.042 -19.575 -28.741 1.00 51.56 98 GLY A N 1
ATOM 783 C CA . GLY A 1 98 ? 64.223 -19.403 -29.933 1.00 51.56 98 GLY A CA 1
ATOM 784 C C . GLY A 1 98 ? 63.740 -17.968 -29.992 1.00 51.56 98 GLY A C 1
ATOM 785 O O . GLY A 1 98 ? 62.597 -17.670 -29.660 1.00 51.56 98 GLY A O 1
ATOM 786 N N . ARG A 1 99 ? 64.642 -17.066 -30.381 1.00 57.31 99 ARG A N 1
ATOM 787 C CA . ARG A 1 99 ? 64.386 -15.660 -30.712 1.00 57.31 99 ARG A CA 1
ATOM 788 C C . ARG A 1 99 ? 63.434 -15.608 -31.916 1.00 57.31 99 ARG A C 1
ATOM 790 O O . ARG A 1 99 ? 63.858 -15.368 -33.040 1.00 57.31 99 ARG A O 1
ATOM 797 N N . HIS A 1 100 ? 62.156 -15.905 -31.691 1.00 57.81 100 HIS A N 1
ATOM 798 C CA . HIS A 1 100 ? 61.130 -15.886 -32.722 1.00 57.81 100 HIS A CA 1
ATOM 799 C C . HIS A 1 100 ? 60.700 -14.435 -32.979 1.00 57.81 100 HIS A C 1
ATOM 801 O O . HIS A 1 100 ? 60.257 -13.744 -32.059 1.00 57.81 100 HIS A O 1
ATOM 807 N N . PRO A 1 101 ? 60.824 -13.944 -34.222 1.00 57.31 101 PRO A N 1
ATOM 808 C CA . PRO A 1 101 ? 60.583 -12.555 -34.585 1.00 57.31 101 PRO A CA 1
ATOM 809 C C . PRO A 1 101 ? 59.079 -12.295 -34.742 1.00 57.31 101 PRO A C 1
ATOM 811 O O . PRO A 1 101 ? 58.611 -11.934 -35.817 1.00 57.31 101 PRO A O 1
ATOM 814 N N . VAL A 1 102 ? 58.292 -12.484 -33.682 1.00 57.62 102 VAL A N 1
ATOM 815 C CA . VAL A 1 102 ? 56.845 -12.197 -33.728 1.00 57.62 102 VAL A CA 1
ATOM 816 C C . VAL A 1 102 ? 56.589 -10.683 -33.730 1.00 57.62 102 VAL A C 1
ATOM 818 O O . VAL A 1 102 ? 55.592 -10.223 -34.273 1.00 57.62 102 VAL A O 1
ATOM 821 N N . ILE A 1 103 ? 57.549 -9.877 -33.261 1.00 56.56 103 ILE A N 1
ATOM 822 C CA . ILE A 1 103 ? 57.456 -8.406 -33.287 1.00 56.56 103 ILE A CA 1
ATOM 823 C C . ILE A 1 103 ? 57.817 -7.819 -34.673 1.00 56.56 103 ILE A C 1
ATOM 825 O O . ILE A 1 103 ? 57.463 -6.686 -34.978 1.00 56.56 103 ILE A O 1
ATOM 829 N N . ALA A 1 104 ? 58.452 -8.579 -35.577 1.00 54.25 104 ALA A N 1
ATOM 830 C CA . ALA A 1 104 ? 58.888 -8.049 -36.878 1.00 54.25 104 ALA A CA 1
ATOM 831 C C . ALA A 1 104 ? 57.800 -8.050 -37.973 1.00 54.25 104 ALA A C 1
ATOM 833 O O . ALA A 1 104 ? 58.006 -7.442 -39.023 1.00 54.25 104 ALA A O 1
ATOM 834 N N . ARG A 1 105 ? 56.644 -8.699 -37.753 1.00 54.75 105 ARG A N 1
ATOM 835 C CA . ARG A 1 105 ? 55.502 -8.646 -38.691 1.00 54.75 105 ARG A CA 1
ATOM 836 C C . ARG A 1 105 ? 54.509 -7.522 -38.413 1.00 54.75 105 ARG A C 1
ATOM 838 O O . ARG A 1 105 ? 53.705 -7.233 -39.281 1.00 54.75 105 ARG A O 1
ATOM 845 N N . LEU A 1 106 ? 54.616 -6.831 -37.278 1.00 57.50 106 LEU A N 1
ATOM 846 C CA . LEU A 1 106 ? 53.821 -5.625 -37.009 1.00 57.50 106 LEU A CA 1
ATOM 847 C C . LEU A 1 106 ? 54.379 -4.368 -37.700 1.00 57.50 106 LEU A C 1
ATOM 849 O O . LEU A 1 106 ? 53.826 -3.290 -37.542 1.00 57.50 106 LEU A O 1
ATOM 853 N N . ARG A 1 107 ? 55.485 -4.488 -38.447 1.00 57.09 107 ARG A N 1
ATOM 854 C CA . ARG A 1 107 ? 56.217 -3.351 -39.026 1.00 57.09 107 ARG A CA 1
ATOM 855 C C . ARG A 1 107 ? 56.169 -3.294 -40.557 1.00 57.09 107 ARG A C 1
ATOM 857 O O . ARG A 1 107 ? 57.060 -2.706 -41.163 1.00 57.09 107 ARG A O 1
ATOM 864 N N . ARG A 1 108 ? 55.209 -3.979 -41.196 1.00 54.38 108 ARG A N 1
ATOM 865 C CA . ARG A 1 108 ? 55.149 -4.070 -42.667 1.00 54.38 108 ARG A CA 1
ATOM 866 C C . ARG A 1 108 ? 53.800 -3.800 -43.322 1.00 54.38 108 ARG A C 1
ATOM 868 O O . ARG A 1 108 ? 53.709 -4.001 -44.524 1.00 54.38 108 ARG A O 1
ATOM 875 N N . ASP A 1 109 ? 52.857 -3.240 -42.574 1.00 59.00 109 ASP A N 1
ATOM 876 C CA . ASP A 1 109 ? 51.598 -2.721 -43.114 1.00 59.00 109 ASP A CA 1
ATOM 877 C C . ASP A 1 109 ? 51.439 -1.224 -42.779 1.00 59.00 109 ASP A C 1
ATOM 879 O O . ASP A 1 109 ? 50.357 -0.760 -42.445 1.00 59.00 109 ASP A O 1
ATOM 883 N N . ASP A 1 110 ? 52.515 -0.434 -42.919 1.00 57.06 110 ASP A N 1
ATOM 884 C CA . ASP A 1 110 ? 52.436 1.040 -43.013 1.00 57.06 110 ASP A CA 1
ATOM 885 C C . ASP A 1 110 ? 51.871 1.471 -44.391 1.00 57.06 110 ASP A C 1
ATOM 887 O O . ASP A 1 110 ? 52.301 2.453 -45.000 1.00 57.06 110 ASP A O 1
ATOM 891 N N . ALA A 1 111 ? 50.923 0.704 -44.935 1.00 65.94 111 ALA A N 1
ATOM 892 C CA . ALA A 1 111 ? 50.085 1.147 -46.033 1.00 65.94 111 ALA A CA 1
ATOM 893 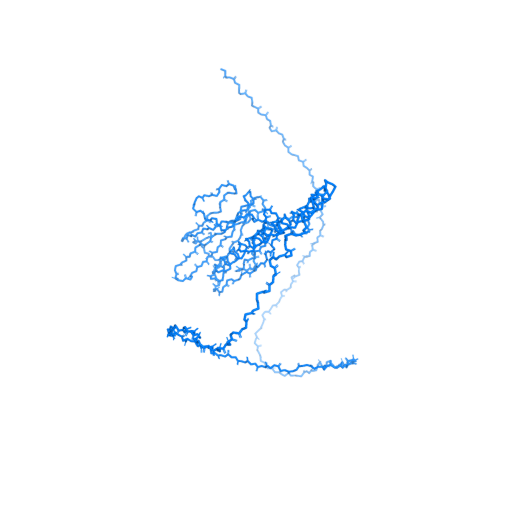C C . ALA A 1 111 ? 49.066 2.105 -45.413 1.00 65.94 111 ALA A C 1
ATOM 895 O O . ALA A 1 111 ? 48.144 1.677 -44.724 1.00 65.94 111 ALA A O 1
ATOM 896 N N . GLY A 1 112 ? 49.291 3.412 -45.573 1.00 69.44 112 GLY A N 1
ATOM 897 C CA . GLY A 1 112 ? 48.399 4.437 -45.037 1.00 69.44 112 GLY A CA 1
ATOM 898 C C . GLY A 1 112 ? 46.946 4.120 -45.389 1.00 69.44 112 GLY A C 1
ATOM 899 O O . GLY A 1 112 ? 46.630 3.913 -46.561 1.00 69.44 112 GLY A O 1
ATOM 900 N N . PHE A 1 113 ? 46.087 4.057 -44.368 1.00 72.44 113 PHE A N 1
ATOM 901 C CA . PHE A 1 113 ? 44.653 3.842 -44.534 1.00 72.44 113 PHE A CA 1
ATOM 902 C C . PHE A 1 113 ? 44.121 4.787 -45.608 1.00 72.44 113 PHE A C 1
ATOM 904 O O . PHE A 1 113 ? 44.304 6.007 -45.531 1.00 72.44 113 PHE A O 1
ATOM 911 N N . SER A 1 114 ? 43.472 4.225 -46.627 1.00 87.88 114 SER A N 1
ATOM 912 C CA . SER A 1 114 ? 42.833 5.059 -47.637 1.00 87.88 114 SER A CA 1
ATOM 913 C C . SER A 1 114 ? 41.727 5.888 -46.974 1.00 87.88 114 SER A C 1
ATOM 915 O O . SER A 1 114 ? 41.040 5.416 -46.066 1.00 87.88 114 SER A O 1
ATOM 917 N N . LEU A 1 115 ? 41.525 7.129 -47.428 1.00 91.00 115 LEU A N 1
ATOM 918 C CA . LEU A 1 115 ? 40.470 8.011 -46.901 1.00 91.00 115 LEU A CA 1
ATOM 919 C C . LEU A 1 115 ? 39.093 7.322 -46.937 1.00 91.00 115 LEU A C 1
ATOM 921 O O . LEU A 1 115 ? 38.289 7.471 -46.018 1.00 91.00 115 LEU A O 1
ATOM 925 N N . VAL A 1 116 ? 38.856 6.517 -47.977 1.00 94.50 116 VAL A N 1
ATOM 926 C CA . VAL A 1 116 ? 37.629 5.735 -48.158 1.00 94.50 116 VAL A CA 1
ATOM 927 C C . VAL A 1 116 ? 37.464 4.677 -47.065 1.00 94.50 116 VAL A C 1
ATOM 929 O O . VAL A 1 116 ? 36.370 4.528 -46.530 1.00 94.50 116 VAL A O 1
ATOM 932 N N . GLU A 1 117 ? 38.529 3.971 -46.690 1.00 91.94 117 GLU A N 1
ATOM 933 C CA . GLU A 1 117 ? 38.480 2.923 -45.664 1.00 91.94 117 GLU A CA 1
ATOM 934 C C . GLU A 1 117 ? 38.148 3.486 -44.279 1.00 91.94 117 GLU A C 1
ATOM 936 O O . GLU A 1 117 ? 37.322 2.925 -43.561 1.00 91.94 117 GLU A O 1
ATOM 941 N N . LEU A 1 118 ? 38.705 4.651 -43.937 1.00 93.19 118 LEU A N 1
ATOM 942 C CA . LEU A 1 118 ? 38.386 5.347 -42.691 1.00 93.19 118 LEU A CA 1
ATOM 943 C C . LEU A 1 118 ? 36.926 5.830 -42.668 1.00 93.19 118 LEU A C 1
ATOM 945 O O . LEU A 1 118 ? 36.258 5.706 -41.641 1.00 93.19 118 LEU A O 1
ATOM 949 N N . LEU A 1 119 ? 36.395 6.307 -43.800 1.00 95.19 119 LEU A N 1
ATOM 950 C CA . LEU A 1 119 ? 34.983 6.690 -43.920 1.00 95.19 119 LEU A CA 1
ATOM 951 C C . LEU A 1 119 ? 34.061 5.474 -43.730 1.00 95.19 119 LEU A C 1
ATOM 953 O O . LEU A 1 119 ? 33.098 5.534 -42.960 1.00 95.19 119 LEU A O 1
ATOM 957 N N . VAL A 1 120 ? 34.374 4.345 -44.371 1.00 95.69 120 VAL A N 1
ATOM 958 C CA . VAL A 1 120 ? 33.613 3.097 -44.198 1.00 95.69 120 VAL A CA 1
ATOM 959 C C . VAL A 1 120 ? 33.686 2.613 -42.747 1.00 95.69 120 VAL A C 1
ATOM 961 O O . VAL A 1 120 ? 32.654 2.294 -42.161 1.00 95.69 120 VAL A O 1
ATOM 964 N N . ALA A 1 121 ? 34.861 2.642 -42.116 1.00 95.06 121 ALA A N 1
ATOM 965 C CA . ALA A 1 121 ? 35.011 2.264 -40.712 1.00 95.06 121 ALA A CA 1
ATOM 966 C C . ALA A 1 121 ? 34.165 3.147 -39.778 1.00 95.06 121 ALA A C 1
ATOM 968 O O . ALA A 1 121 ? 33.482 2.627 -38.897 1.00 95.06 121 ALA A O 1
ATOM 969 N N . MET A 1 122 ? 34.145 4.467 -39.993 1.00 96.38 122 MET A N 1
ATOM 970 C CA . MET A 1 122 ? 33.329 5.394 -39.200 1.00 96.38 122 MET A CA 1
ATOM 971 C C . MET A 1 122 ? 31.828 5.157 -39.378 1.00 96.38 122 MET A C 1
ATOM 973 O O . MET A 1 122 ? 31.089 5.162 -38.395 1.00 96.38 122 MET A O 1
ATOM 977 N N . THR A 1 123 ? 31.369 4.925 -40.611 1.00 97.31 123 THR A N 1
ATOM 978 C CA . THR A 1 123 ? 29.947 4.648 -40.876 1.00 97.31 123 THR A CA 1
ATOM 979 C C . THR A 1 123 ? 29.501 3.325 -40.252 1.00 97.31 123 THR A C 1
ATOM 981 O O . THR A 1 123 ? 28.465 3.288 -39.590 1.00 97.31 123 THR A O 1
ATOM 984 N N . LEU A 1 124 ? 30.307 2.263 -40.363 1.00 97.69 124 LEU A N 1
ATOM 985 C CA . LEU A 1 124 ? 30.035 0.986 -39.696 1.00 97.69 124 LEU A CA 1
ATOM 986 C C . LEU A 1 124 ? 30.047 1.126 -38.170 1.00 97.69 124 LEU A C 1
ATOM 988 O O . LEU A 1 124 ? 29.162 0.602 -37.494 1.00 97.69 124 LEU A O 1
ATOM 992 N N . PHE A 1 125 ? 31.006 1.870 -37.619 1.00 97.12 125 PHE A N 1
ATOM 993 C CA . PHE A 1 125 ? 31.080 2.127 -36.184 1.00 97.12 125 PHE A CA 1
ATOM 994 C C . PHE A 1 125 ? 29.854 2.893 -35.671 1.00 97.12 125 PHE A C 1
ATOM 996 O O . PHE A 1 125 ? 29.297 2.527 -34.637 1.00 97.12 125 PHE A O 1
ATOM 1003 N N . ALA A 1 126 ? 29.378 3.898 -36.413 1.00 98.06 126 ALA A N 1
ATOM 1004 C CA . ALA A 1 126 ? 28.161 4.630 -36.070 1.00 98.06 126 ALA A CA 1
ATOM 1005 C C . ALA A 1 126 ? 26.933 3.705 -36.007 1.00 98.06 126 ALA A C 1
ATOM 1007 O O . ALA A 1 126 ? 26.178 3.767 -35.038 1.00 98.06 126 ALA A O 1
ATOM 1008 N N . VAL A 1 127 ? 26.772 2.796 -36.977 1.00 98.25 127 VAL A N 1
ATOM 1009 C CA . VAL A 1 127 ? 25.683 1.800 -36.978 1.00 98.25 127 VAL A CA 1
ATOM 1010 C C . VAL A 1 127 ? 25.759 0.893 -35.747 1.00 98.25 127 VAL A C 1
ATOM 1012 O O . VAL A 1 127 ? 24.749 0.678 -35.075 1.00 98.25 127 VAL A O 1
ATOM 1015 N N . VAL A 1 128 ? 26.953 0.396 -35.407 1.00 98.12 128 VAL A N 1
ATOM 1016 C CA . VAL A 1 128 ? 27.154 -0.440 -34.212 1.00 98.12 128 VAL A CA 1
ATOM 1017 C C . VAL A 1 128 ? 26.794 0.327 -32.940 1.00 98.12 128 VAL A C 1
ATOM 1019 O O . VAL A 1 128 ? 26.069 -0.204 -32.098 1.00 98.12 128 VAL A O 1
ATOM 1022 N N . LEU A 1 129 ? 27.234 1.582 -32.809 1.00 98.00 129 LEU A N 1
ATOM 1023 C CA . LEU A 1 129 ? 26.884 2.419 -31.662 1.00 98.00 129 LEU A CA 1
ATOM 1024 C C . LEU A 1 129 ? 25.376 2.655 -31.549 1.00 98.00 129 LEU A C 1
ATOM 1026 O O . LEU A 1 129 ? 24.860 2.649 -30.436 1.00 98.00 129 LEU A O 1
ATOM 1030 N N . THR A 1 130 ? 24.654 2.821 -32.660 1.00 98.06 130 THR A N 1
ATOM 1031 C CA . THR A 1 130 ? 23.187 2.944 -32.630 1.00 98.06 130 THR A CA 1
ATOM 1032 C C . THR A 1 130 ? 22.524 1.670 -32.109 1.00 98.06 130 THR A C 1
ATOM 1034 O O . THR A 1 130 ? 21.642 1.744 -31.253 1.00 98.06 130 THR A O 1
ATOM 1037 N N . ILE A 1 131 ? 22.966 0.497 -32.572 1.00 98.12 131 ILE A N 1
ATOM 1038 C CA . ILE A 1 131 ? 22.430 -0.792 -32.110 1.00 98.12 131 ILE A CA 1
ATOM 1039 C C . ILE A 1 131 ? 22.688 -0.960 -30.608 1.00 98.12 131 ILE A C 1
ATOM 1041 O O . ILE A 1 131 ? 21.760 -1.234 -29.848 1.00 98.12 131 ILE A O 1
ATOM 1045 N N . VAL A 1 132 ? 23.929 -0.740 -30.165 1.00 98.06 132 VAL A N 1
ATOM 1046 C CA . VAL A 1 132 ? 24.309 -0.850 -28.748 1.00 98.06 132 VAL A CA 1
ATOM 1047 C C . VAL A 1 132 ? 23.568 0.183 -27.896 1.00 98.06 132 VAL A C 1
ATOM 1049 O O . VAL A 1 132 ? 23.076 -0.152 -26.820 1.00 98.06 132 VAL A O 1
ATOM 1052 N N . GLY A 1 133 ? 23.426 1.415 -28.387 1.00 97.81 133 GLY A N 1
ATOM 1053 C CA . GLY A 1 133 ? 22.685 2.479 -27.713 1.00 97.81 133 GLY A CA 1
ATOM 1054 C C . GLY A 1 133 ? 21.229 2.095 -27.457 1.00 97.81 133 GLY A C 1
ATOM 1055 O O . GLY A 1 133 ? 20.753 2.221 -26.330 1.00 97.81 133 GLY A O 1
ATOM 1056 N N . ASN A 1 134 ? 20.547 1.534 -28.458 1.00 97.19 134 ASN A N 1
ATOM 1057 C CA . ASN A 1 134 ? 19.169 1.063 -28.307 1.00 97.19 134 ASN A CA 1
ATOM 1058 C C . ASN A 1 134 ? 19.046 -0.084 -27.294 1.00 97.19 134 ASN A C 1
ATOM 1060 O O . ASN A 1 134 ? 18.093 -0.112 -26.512 1.00 97.19 134 ASN A O 1
ATOM 1064 N N . VAL A 1 135 ? 20.014 -1.007 -27.267 1.00 97.25 135 VAL A N 1
ATOM 1065 C CA . VAL A 1 135 ? 20.043 -2.097 -26.278 1.00 97.25 135 VAL A CA 1
ATOM 1066 C C . VAL A 1 135 ? 20.200 -1.543 -24.861 1.00 97.25 135 VAL A C 1
ATOM 1068 O O . VAL A 1 135 ? 19.469 -1.958 -23.966 1.00 97.25 135 VAL A O 1
ATOM 1071 N N . ILE A 1 136 ? 21.094 -0.570 -24.652 1.00 97.69 136 ILE A N 1
ATOM 1072 C CA . ILE A 1 136 ? 21.300 0.056 -23.337 1.00 97.69 136 ILE A CA 1
ATOM 1073 C C . ILE A 1 136 ? 20.040 0.790 -22.876 1.00 97.69 136 ILE A C 1
ATOM 1075 O O . ILE A 1 136 ? 19.626 0.620 -21.732 1.00 97.69 136 ILE A O 1
ATOM 1079 N N . VAL A 1 137 ? 19.405 1.576 -23.751 1.00 95.50 137 VAL A N 1
ATOM 1080 C CA . VAL A 1 137 ? 18.155 2.277 -23.413 1.00 95.50 137 VAL A CA 1
ATOM 1081 C C . VAL A 1 137 ? 17.071 1.277 -23.017 1.00 95.50 137 VAL A C 1
ATOM 1083 O O . VAL A 1 137 ? 16.444 1.452 -21.976 1.00 95.50 137 VAL A O 1
ATOM 1086 N N . SER A 1 138 ? 16.920 0.196 -23.786 1.00 94.50 138 SER A N 1
ATOM 1087 C CA . SER A 1 138 ? 15.946 -0.864 -23.499 1.00 94.50 138 SER A CA 1
ATOM 1088 C C . SER A 1 138 ? 16.217 -1.553 -22.154 1.00 94.50 138 SER A C 1
ATOM 1090 O O . SER A 1 138 ? 15.289 -1.815 -21.388 1.00 94.50 138 SER A O 1
ATOM 1092 N N . ALA A 1 139 ? 17.489 -1.809 -21.831 1.00 93.56 139 ALA A N 1
ATOM 1093 C CA . ALA A 1 139 ? 17.886 -2.380 -20.546 1.00 93.56 139 ALA A CA 1
ATOM 1094 C C . ALA A 1 139 ? 17.574 -1.428 -19.378 1.00 93.56 139 ALA A C 1
ATOM 1096 O O . ALA A 1 139 ? 16.995 -1.846 -18.380 1.00 93.56 139 ALA A O 1
ATOM 1097 N N . LEU A 1 140 ? 17.873 -0.133 -19.522 1.00 94.12 140 LEU A N 1
ATOM 1098 C CA . LEU A 1 140 ? 17.580 0.871 -18.494 1.00 94.12 140 LEU A CA 1
ATOM 1099 C C . LEU A 1 140 ? 16.076 1.043 -18.254 1.00 94.12 140 LEU A C 1
ATOM 1101 O O . LEU A 1 140 ? 15.662 1.255 -17.115 1.00 94.12 140 LEU A O 1
ATOM 1105 N N . THR A 1 141 ? 15.253 0.963 -19.304 1.00 90.75 141 THR A N 1
ATOM 1106 C CA . THR A 1 141 ? 13.792 1.002 -19.154 1.00 90.75 141 THR A CA 1
ATOM 1107 C C . THR A 1 141 ? 13.270 -0.244 -18.450 1.00 90.75 141 THR A C 1
ATOM 1109 O O . THR A 1 141 ? 12.469 -0.116 -17.529 1.00 90.75 141 THR A O 1
ATOM 1112 N N . ALA A 1 142 ? 13.776 -1.429 -18.806 1.00 88.38 142 ALA A N 1
ATOM 1113 C CA . ALA A 1 142 ? 13.376 -2.679 -18.165 1.00 88.38 142 ALA A CA 1
ATOM 1114 C C . ALA A 1 142 ? 13.732 -2.692 -16.668 1.00 88.38 142 ALA A C 1
ATOM 1116 O O . ALA A 1 142 ? 12.895 -3.046 -15.839 1.00 88.38 142 ALA A O 1
ATOM 1117 N N . ASP A 1 143 ? 14.932 -2.230 -16.307 1.00 89.31 143 ASP A N 1
ATOM 1118 C CA . ASP A 1 143 ? 15.373 -2.124 -14.913 1.00 89.31 143 ASP A CA 1
ATOM 1119 C C . ASP A 1 143 ? 14.462 -1.216 -14.076 1.00 89.31 143 ASP A C 1
ATOM 1121 O O . ASP A 1 143 ? 14.166 -1.533 -12.922 1.00 89.31 143 ASP A O 1
ATOM 1125 N N . ARG A 1 144 ? 14.004 -0.089 -14.639 1.00 87.88 144 ARG A N 1
ATOM 1126 C CA . ARG A 1 144 ? 13.065 0.816 -13.955 1.00 87.88 144 ARG A CA 1
ATOM 1127 C C . ARG A 1 144 ? 11.725 0.136 -13.716 1.00 87.88 144 ARG A C 1
ATOM 1129 O O . ARG A 1 144 ? 11.277 0.097 -12.575 1.00 87.88 144 ARG A O 1
ATOM 1136 N N . THR A 1 145 ? 11.154 -0.484 -14.748 1.00 87.31 145 THR A N 1
ATOM 1137 C CA . THR A 1 145 ? 9.883 -1.210 -14.636 1.00 87.31 145 THR A CA 1
ATOM 1138 C C . THR A 1 145 ? 9.952 -2.321 -13.588 1.00 87.31 145 THR A C 1
ATOM 1140 O O . THR A 1 145 ? 9.043 -2.451 -12.774 1.00 87.31 145 THR A O 1
ATOM 1143 N N . VAL A 1 146 ? 11.038 -3.100 -13.549 1.00 88.31 146 VAL A N 1
ATOM 1144 C CA . VAL A 1 146 ? 11.203 -4.174 -12.554 1.00 88.31 146 VAL A CA 1
ATOM 1145 C C . VAL A 1 146 ? 11.307 -3.615 -11.134 1.00 88.31 146 VAL A C 1
ATOM 1147 O O . VAL A 1 146 ? 10.702 -4.170 -10.214 1.00 88.31 146 VAL A O 1
ATOM 1150 N N . ARG A 1 147 ? 12.051 -2.520 -10.929 1.00 88.19 147 ARG A N 1
ATOM 1151 C CA . ARG A 1 147 ? 12.169 -1.881 -9.606 1.00 88.19 147 ARG A CA 1
ATOM 1152 C C . ARG A 1 147 ? 10.837 -1.322 -9.126 1.00 88.19 147 ARG A C 1
ATOM 1154 O O . ARG A 1 147 ? 10.492 -1.536 -7.970 1.00 88.19 147 ARG A O 1
ATOM 1161 N N . GLU A 1 148 ? 10.089 -0.666 -10.004 1.00 86.69 148 GLU A N 1
ATOM 1162 C CA . GLU A 1 148 ? 8.763 -0.128 -9.689 1.00 86.69 148 GLU A CA 1
ATOM 1163 C C . GLU A 1 148 ? 7.764 -1.240 -9.362 1.00 86.69 148 GLU A C 1
ATOM 1165 O O . GLU A 1 148 ? 7.088 -1.168 -8.339 1.00 86.69 148 GLU A O 1
ATOM 1170 N N . LEU A 1 149 ? 7.736 -2.314 -10.157 1.00 86.88 149 LEU A N 1
ATOM 1171 C CA . LEU A 1 149 ? 6.886 -3.476 -9.890 1.00 86.88 149 LEU A CA 1
ATOM 1172 C C . LEU A 1 149 ? 7.235 -4.140 -8.550 1.00 86.88 149 LEU A C 1
ATOM 1174 O O . LEU A 1 149 ? 6.348 -4.534 -7.793 1.00 86.88 149 LEU A O 1
ATOM 1178 N N . THR A 1 150 ? 8.529 -4.243 -8.238 1.00 88.44 150 THR A N 1
ATOM 1179 C CA . THR A 1 150 ? 9.003 -4.794 -6.960 1.00 88.44 150 THR A CA 1
ATOM 1180 C C . THR A 1 150 ? 8.607 -3.894 -5.787 1.00 88.44 150 THR A C 1
ATOM 1182 O O . THR A 1 150 ? 8.208 -4.410 -4.743 1.00 88.44 150 THR A O 1
ATOM 1185 N N . GLY A 1 151 ? 8.681 -2.570 -5.959 1.00 88.38 151 GLY A N 1
ATOM 1186 C CA . GLY A 1 151 ? 8.223 -1.584 -4.975 1.00 88.38 151 GLY A CA 1
ATOM 1187 C C . GLY A 1 151 ? 6.730 -1.726 -4.687 1.00 88.38 151 GLY A C 1
ATOM 1188 O O . GLY A 1 151 ? 6.366 -2.084 -3.574 1.00 88.38 151 GLY A O 1
ATOM 1189 N N . SER A 1 152 ? 5.894 -1.606 -5.724 1.00 89.00 152 SER A N 1
ATOM 1190 C CA . SER A 1 152 ? 4.433 -1.799 -5.653 1.00 89.00 152 SER A CA 1
ATOM 1191 C C . SER A 1 152 ? 4.054 -3.138 -5.003 1.00 89.00 152 SER A C 1
ATOM 1193 O O . SER A 1 152 ? 3.177 -3.202 -4.139 1.00 89.00 152 SER A O 1
ATOM 1195 N N . THR A 1 153 ? 4.779 -4.213 -5.340 1.00 90.56 153 THR A N 1
ATOM 1196 C CA . THR A 1 153 ? 4.560 -5.527 -4.723 1.00 90.56 153 THR A CA 1
ATOM 1197 C C . THR A 1 153 ? 4.872 -5.520 -3.225 1.00 90.56 153 THR A C 1
ATOM 1199 O O . THR A 1 153 ? 4.110 -6.065 -2.426 1.00 90.56 153 THR A O 1
ATOM 1202 N N . THR A 1 154 ? 6.004 -4.926 -2.845 1.00 91.56 154 THR A N 1
ATOM 1203 C CA . THR A 1 154 ? 6.457 -4.850 -1.450 1.00 91.56 154 THR A CA 1
ATOM 1204 C C . THR A 1 154 ? 5.494 -4.015 -0.611 1.00 91.56 154 THR A C 1
ATOM 1206 O O . THR A 1 154 ? 5.144 -4.423 0.496 1.00 91.56 154 THR A O 1
ATOM 1209 N N . ASP A 1 155 ? 5.006 -2.904 -1.158 1.00 91.88 155 ASP A N 1
ATOM 1210 C CA . ASP A 1 155 ? 4.078 -1.999 -0.483 1.00 91.88 155 ASP A CA 1
ATOM 1211 C C . ASP A 1 155 ? 2.706 -2.652 -0.276 1.00 91.88 155 ASP A C 1
ATOM 1213 O O . ASP A 1 155 ? 2.179 -2.665 0.839 1.00 91.88 155 ASP A O 1
ATOM 1217 N N . GLY A 1 156 ? 2.156 -3.314 -1.300 1.00 92.25 156 GLY A N 1
ATOM 1218 C CA . GLY A 1 156 ? 0.892 -4.039 -1.152 1.00 92.25 156 GLY A CA 1
ATOM 1219 C C . GLY A 1 156 ? 0.987 -5.229 -0.188 1.00 92.25 156 GLY A C 1
ATOM 1220 O O . GLY A 1 156 ? 0.057 -5.488 0.587 1.00 92.25 156 GLY A O 1
ATOM 1221 N N . GLN A 1 157 ? 2.135 -5.917 -0.153 1.00 93.81 157 GLN A N 1
ATOM 1222 C CA . GLN A 1 157 ? 2.415 -6.939 0.860 1.00 93.81 157 GLN A CA 1
ATOM 1223 C C . GLN A 1 157 ? 2.527 -6.339 2.263 1.00 93.81 157 GLN A C 1
ATOM 1225 O O . GLN A 1 157 ? 2.029 -6.944 3.212 1.00 93.81 157 GLN A O 1
ATOM 1230 N N . LEU A 1 158 ? 3.152 -5.170 2.419 1.00 94.69 158 LEU A N 1
ATOM 1231 C CA . LEU A 1 158 ? 3.246 -4.473 3.700 1.00 94.69 158 LEU A CA 1
ATOM 1232 C C . LEU A 1 158 ? 1.852 -4.136 4.242 1.00 94.69 158 LEU A C 1
ATOM 1234 O O . LEU A 1 158 ? 1.533 -4.542 5.360 1.00 94.69 158 LEU A O 1
ATOM 1238 N N . VAL A 1 159 ? 1.009 -3.482 3.435 1.00 95.56 159 VAL A N 1
ATOM 1239 C CA . VAL A 1 159 ? -0.384 -3.147 3.787 1.00 95.56 159 VAL A CA 1
ATOM 1240 C C . VAL A 1 159 ? -1.147 -4.397 4.216 1.00 95.56 159 VAL A C 1
ATOM 1242 O O . VAL A 1 159 ? -1.734 -4.442 5.301 1.00 95.56 159 VAL A O 1
ATOM 1245 N N . THR A 1 160 ? -1.090 -5.440 3.386 1.00 95.50 160 THR A N 1
ATOM 1246 C CA . THR A 1 160 ? -1.774 -6.709 3.644 1.00 95.50 160 THR A CA 1
ATOM 1247 C C . THR A 1 160 ? -1.301 -7.335 4.954 1.00 95.50 160 THR A C 1
ATOM 1249 O O . THR A 1 160 ? -2.119 -7.688 5.798 1.00 95.50 160 THR A O 1
ATOM 1252 N N . ASN A 1 161 ? 0.011 -7.418 5.183 1.00 95.56 161 ASN A N 1
ATOM 1253 C CA . ASN A 1 161 ? 0.578 -8.037 6.381 1.00 95.56 161 ASN A CA 1
ATOM 1254 C C . ASN A 1 161 ? 0.209 -7.286 7.666 1.00 95.56 161 ASN A C 1
ATOM 1256 O O . ASN A 1 161 ? -0.175 -7.920 8.653 1.00 95.56 161 ASN A O 1
ATOM 1260 N N . VAL A 1 162 ? 0.303 -5.952 7.660 1.00 95.38 162 VAL A N 1
ATOM 1261 C CA . VAL A 1 162 ? -0.034 -5.110 8.820 1.00 95.38 162 VAL A CA 1
ATOM 1262 C C . VAL A 1 162 ? -1.504 -5.289 9.201 1.00 95.38 162 VAL A C 1
ATOM 1264 O O . VAL A 1 162 ? -1.835 -5.546 10.368 1.00 95.38 162 VAL A O 1
ATOM 1267 N N . ILE A 1 163 ? -2.397 -5.230 8.213 1.00 95.62 163 ILE A N 1
ATOM 1268 C CA . ILE A 1 163 ? -3.835 -5.360 8.443 1.00 95.62 163 ILE A CA 1
ATOM 1269 C C . ILE A 1 163 ? -4.192 -6.797 8.836 1.00 95.62 163 ILE A C 1
ATOM 1271 O O . ILE A 1 163 ? -4.911 -7.007 9.816 1.00 95.62 163 ILE A O 1
ATOM 1275 N N . GLU A 1 164 ? -3.649 -7.808 8.155 1.00 94.50 164 GLU A N 1
ATOM 1276 C CA . GLU A 1 164 ? -3.886 -9.212 8.490 1.00 94.50 164 GLU A CA 1
ATOM 1277 C C . GLU A 1 164 ? -3.450 -9.542 9.917 1.00 94.50 164 GLU A C 1
ATOM 1279 O O . GLU A 1 164 ? -4.205 -10.180 10.657 1.00 94.50 164 GLU A O 1
ATOM 1284 N N . GLN A 1 165 ? -2.257 -9.105 10.326 1.00 93.44 165 GLN A N 1
ATOM 1285 C CA . GLN A 1 165 ? -1.745 -9.323 11.677 1.00 93.44 165 GLN A CA 1
ATOM 1286 C C . GLN A 1 165 ? -2.657 -8.687 12.733 1.00 93.44 165 GLN A C 1
ATOM 1288 O O . GLN A 1 165 ? -2.912 -9.292 13.782 1.00 93.44 165 GLN A O 1
ATOM 1293 N N . THR A 1 166 ? -3.181 -7.499 12.445 1.00 93.69 166 THR A N 1
ATOM 1294 C CA . THR A 1 166 ? -4.098 -6.779 13.330 1.00 93.69 166 THR A CA 1
ATOM 1295 C C . THR A 1 166 ? -5.450 -7.489 13.423 1.00 93.69 166 THR A C 1
ATOM 1297 O O . THR A 1 166 ? -5.939 -7.773 14.520 1.00 93.69 166 THR A O 1
ATOM 1300 N N . VAL A 1 167 ? -6.027 -7.874 12.282 1.00 93.69 167 VAL A N 1
ATOM 1301 C CA . VAL A 1 167 ? -7.338 -8.534 12.207 1.00 93.69 167 VAL A CA 1
ATOM 1302 C C . VAL A 1 167 ? -7.305 -9.944 12.794 1.00 93.69 167 VAL A C 1
ATOM 1304 O O . VAL A 1 167 ? -8.234 -10.317 13.509 1.00 93.69 167 VAL A O 1
ATOM 1307 N N . ARG A 1 168 ? -6.230 -10.721 12.607 1.00 92.19 168 ARG A N 1
ATOM 1308 C CA . ARG A 1 168 ? -6.104 -12.075 13.190 1.00 92.19 168 ARG A CA 1
ATOM 1309 C C . ARG A 1 168 ? -6.203 -12.070 14.717 1.00 92.19 168 ARG A C 1
ATOM 1311 O O . ARG A 1 168 ? -6.739 -13.016 15.298 1.00 92.19 168 ARG A O 1
ATOM 1318 N N . ASN A 1 169 ? 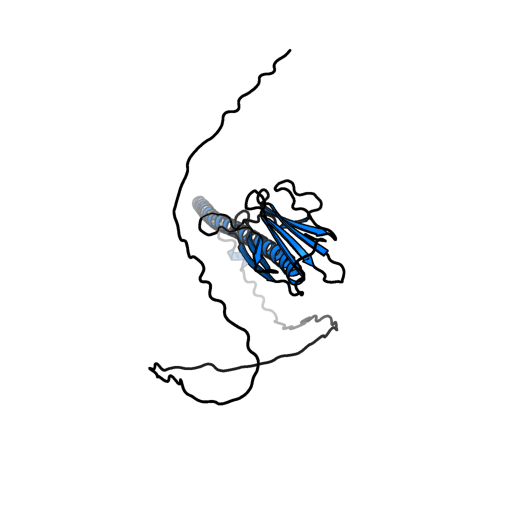-5.720 -11.002 15.354 1.00 89.94 169 ASN A N 1
ATOM 1319 C CA . ASN A 1 169 ? -5.756 -10.797 16.805 1.00 89.94 169 ASN A CA 1
ATOM 1320 C C . ASN A 1 169 ? -6.980 -9.991 17.276 1.00 89.94 169 ASN A C 1
ATOM 1322 O O . ASN A 1 169 ? -7.033 -9.550 18.429 1.00 89.94 169 ASN A O 1
ATOM 1326 N N . SER A 1 170 ? -7.957 -9.782 16.391 1.00 91.31 170 SER A N 1
ATOM 1327 C CA . SER A 1 170 ? -9.130 -8.974 16.687 1.00 91.31 170 SER A CA 1
ATOM 1328 C C . SER A 1 170 ? -10.211 -9.733 17.456 1.00 91.31 170 SER A C 1
ATOM 1330 O O . SER A 1 170 ? -10.363 -10.954 17.362 1.00 91.31 170 SER A O 1
ATOM 1332 N N . THR A 1 171 ? -10.972 -8.959 18.225 1.00 90.81 171 THR A N 1
ATOM 1333 C CA . THR A 1 171 ? -12.203 -9.362 18.924 1.00 90.81 171 THR A CA 1
ATOM 1334 C C . THR A 1 171 ? -13.449 -8.729 18.310 1.00 90.81 171 THR A C 1
ATOM 1336 O O . THR A 1 171 ? -14.557 -9.175 18.598 1.00 90.81 171 THR A O 1
ATOM 1339 N N . ALA A 1 172 ? -13.273 -7.682 17.498 1.00 90.56 172 ALA A N 1
ATOM 1340 C CA . ALA A 1 172 ? -14.326 -7.005 16.757 1.00 90.56 172 ALA A CA 1
ATOM 1341 C C . ALA A 1 172 ? -13.720 -6.172 15.618 1.00 90.56 172 ALA A C 1
ATOM 1343 O O . ALA A 1 172 ? -12.621 -5.625 15.765 1.00 90.56 172 ALA A O 1
ATOM 1344 N N . VAL A 1 173 ? -14.463 -6.050 14.518 1.00 92.69 173 VAL A N 1
ATOM 1345 C CA . VAL A 1 173 ? -14.111 -5.263 13.330 1.00 92.69 173 VAL A CA 1
ATOM 1346 C C . VAL A 1 173 ? -15.338 -4.453 12.910 1.00 92.69 173 VAL A C 1
ATOM 1348 O O . VAL A 1 173 ? -16.461 -4.947 12.980 1.00 92.69 173 VAL A O 1
ATOM 1351 N N . ARG A 1 174 ? -15.130 -3.210 12.479 1.00 93.75 174 ARG A N 1
ATOM 1352 C CA . ARG A 1 174 ? -16.150 -2.354 11.866 1.00 93.75 174 ARG A CA 1
ATOM 1353 C C . ARG A 1 174 ? -15.552 -1.683 10.641 1.00 93.75 174 ARG A C 1
ATOM 1355 O O . ARG A 1 174 ? -14.413 -1.241 10.703 1.00 93.75 174 ARG A O 1
ATOM 1362 N N . VAL A 1 175 ? -16.329 -1.565 9.572 1.00 94.94 175 VAL A N 1
ATOM 1363 C CA . VAL A 1 175 ? -15.963 -0.774 8.394 1.00 94.94 175 VAL A CA 1
ATOM 1364 C C . VAL A 1 175 ? -17.069 0.233 8.127 1.00 94.94 175 VAL A C 1
ATOM 1366 O O . VAL A 1 175 ? -18.249 -0.098 8.250 1.00 94.94 175 VAL A O 1
ATOM 1369 N N . VAL A 1 176 ? -16.681 1.459 7.804 1.00 94.25 176 VAL A N 1
ATOM 1370 C CA . VAL A 1 176 ? -17.565 2.545 7.386 1.00 94.25 176 VAL A CA 1
ATOM 1371 C C . VAL A 1 176 ? -16.975 3.142 6.116 1.00 94.25 176 VAL A C 1
ATOM 1373 O O . VAL A 1 176 ? -15.795 3.470 6.089 1.00 94.25 176 VAL A O 1
ATOM 1376 N N . THR A 1 177 ? -17.777 3.265 5.068 1.00 92.75 177 THR A N 1
ATOM 1377 C CA . THR A 1 177 ? -17.418 4.023 3.865 1.00 92.75 177 THR A CA 1
ATOM 1378 C C . THR A 1 177 ? -17.785 5.487 4.071 1.00 92.75 177 THR A C 1
ATOM 1380 O O . THR A 1 177 ? -18.837 5.774 4.652 1.00 92.75 177 THR A O 1
ATOM 1383 N N . ASP A 1 178 ? -16.929 6.397 3.622 1.00 88.62 178 ASP A N 1
ATOM 1384 C CA . ASP A 1 178 ? -17.186 7.833 3.702 1.00 88.62 178 ASP A CA 1
ATOM 1385 C C . ASP A 1 178 ? -18.279 8.260 2.700 1.00 88.62 178 ASP A C 1
ATOM 1387 O O . ASP A 1 178 ? -18.774 7.470 1.889 1.00 88.62 178 ASP A O 1
ATOM 1391 N N . VAL A 1 179 ? -18.691 9.525 2.773 1.00 85.56 179 VAL A N 1
ATOM 1392 C CA . VAL A 1 179 ? -19.732 10.124 1.926 1.00 85.56 179 VAL A CA 1
ATOM 1393 C C . VAL A 1 179 ? -19.374 10.150 0.441 1.00 85.56 179 VAL A C 1
ATOM 1395 O O . VAL A 1 179 ? -20.275 10.252 -0.391 1.00 85.56 179 VAL A O 1
ATOM 1398 N N . ASP A 1 180 ? -18.087 10.056 0.106 1.00 85.00 180 ASP A N 1
ATOM 1399 C CA . ASP A 1 180 ? -17.599 9.959 -1.271 1.00 85.00 180 ASP A CA 1
ATOM 1400 C C . ASP A 1 180 ? -17.848 8.573 -1.899 1.00 85.00 180 ASP A C 1
ATOM 1402 O O . ASP A 1 180 ? -17.754 8.423 -3.115 1.00 85.00 180 ASP A O 1
ATOM 1406 N N . GLY A 1 181 ? -18.207 7.571 -1.086 1.00 85.38 181 GLY A N 1
ATOM 1407 C CA . GLY A 1 181 ? -18.457 6.196 -1.511 1.00 85.38 181 GLY A CA 1
ATOM 1408 C C . GLY A 1 181 ? -17.201 5.387 -1.851 1.00 85.38 181 GLY A C 1
ATOM 1409 O O . GLY A 1 181 ? -17.344 4.232 -2.245 1.00 85.38 181 GLY A O 1
ATOM 1410 N N . ILE A 1 182 ? -16.000 5.955 -1.694 1.00 88.69 182 ILE A N 1
ATOM 1411 C CA . ILE A 1 182 ? -14.725 5.329 -2.081 1.00 88.69 182 ILE A CA 1
ATOM 1412 C C . ILE A 1 182 ? -13.769 5.266 -0.888 1.00 88.69 182 ILE A C 1
ATOM 1414 O O . ILE A 1 182 ? -13.206 4.203 -0.607 1.00 88.69 182 ILE A O 1
ATOM 1418 N N . SER A 1 183 ? -13.604 6.376 -0.166 1.00 94.31 183 SER A N 1
ATOM 1419 C CA . SER A 1 183 ? -12.801 6.410 1.050 1.00 94.31 183 SER A CA 1
ATOM 1420 C C . SER A 1 183 ? -13.425 5.489 2.094 1.00 94.31 183 SER A C 1
ATOM 1422 O O . SER A 1 183 ? -14.648 5.405 2.256 1.00 94.31 183 SER A O 1
ATOM 1424 N N . ALA A 1 184 ? -12.580 4.746 2.798 1.00 95.69 184 ALA A N 1
ATOM 1425 C CA . ALA A 1 184 ? -13.032 3.686 3.684 1.00 95.69 184 ALA A CA 1
ATOM 1426 C C . ALA A 1 184 ? -12.276 3.721 5.007 1.00 95.69 184 ALA A C 1
ATOM 1428 O O . ALA A 1 184 ? -11.054 3.826 5.057 1.00 95.69 184 ALA A O 1
ATOM 1429 N N . PHE A 1 185 ? -13.021 3.577 6.094 1.00 96.75 185 PHE A N 1
ATOM 1430 C CA . PHE A 1 185 ? -12.522 3.588 7.456 1.00 96.75 185 PHE A CA 1
ATOM 1431 C C . PHE A 1 185 ? -12.797 2.244 8.123 1.00 96.75 185 PHE A C 1
ATOM 1433 O O . PHE A 1 185 ? -13.944 1.897 8.415 1.00 96.75 185 PHE A O 1
ATOM 1440 N N . ALA A 1 186 ? -11.742 1.481 8.390 1.00 96.56 186 ALA A N 1
ATOM 1441 C CA . ALA A 1 186 ? -11.808 0.230 9.127 1.00 96.56 186 ALA A CA 1
ATOM 1442 C C . ALA A 1 186 ? -11.312 0.438 10.561 1.00 96.56 186 ALA A C 1
ATOM 1444 O O . ALA A 1 186 ? -10.244 0.993 10.791 1.00 96.56 186 ALA A O 1
ATOM 1445 N N . THR A 1 187 ? -12.059 -0.041 11.549 1.00 95.75 187 THR A N 1
ATOM 1446 C CA . THR A 1 187 ? -11.652 -0.057 12.957 1.00 95.75 187 THR A CA 1
ATOM 1447 C C . THR A 1 187 ? -11.620 -1.489 13.462 1.00 95.75 187 THR A C 1
ATOM 1449 O O . THR A 1 187 ? -12.578 -2.246 13.303 1.00 95.75 187 THR A O 1
ATOM 1452 N N . VAL A 1 188 ? -10.529 -1.856 14.119 1.00 94.88 188 VAL A N 1
ATOM 1453 C CA . VAL A 1 188 ? -10.264 -3.193 14.636 1.00 94.88 188 VAL A CA 1
ATOM 1454 C C . VAL A 1 188 ? -9.945 -3.096 16.120 1.00 94.88 188 VAL A C 1
ATOM 1456 O O . VAL A 1 188 ? -9.049 -2.362 16.533 1.00 94.88 188 VAL A O 1
ATOM 1459 N N . ARG A 1 189 ? -10.648 -3.871 16.947 1.00 93.50 189 ARG A N 1
ATOM 1460 C CA . ARG A 1 189 ? -10.311 -4.007 18.366 1.00 93.50 189 ARG A CA 1
ATOM 1461 C C . ARG A 1 189 ? -9.487 -5.254 18.604 1.00 93.50 189 ARG A C 1
ATOM 1463 O O . ARG A 1 189 ? -9.953 -6.359 18.328 1.00 93.50 189 ARG A O 1
ATOM 1470 N N . THR A 1 190 ? -8.349 -5.100 19.263 1.00 91.88 190 THR A N 1
ATOM 1471 C CA . THR A 1 190 ? -7.516 -6.204 19.744 1.00 91.88 190 THR A CA 1
ATOM 1472 C C . THR A 1 190 ? -7.480 -6.204 21.276 1.00 91.88 190 THR A C 1
ATOM 1474 O O . THR A 1 190 ? -7.652 -5.173 21.925 1.00 91.88 190 THR A O 1
ATOM 1477 N N . THR A 1 191 ? -7.314 -7.378 21.881 1.00 87.75 191 THR A N 1
ATOM 1478 C CA . THR A 1 191 ? -7.105 -7.537 23.339 1.00 87.75 191 THR A CA 1
ATOM 1479 C C . THR A 1 191 ? -5.880 -8.403 23.638 1.00 87.75 191 THR A C 1
ATOM 1481 O O . THR A 1 191 ? -5.704 -8.896 24.755 1.00 87.75 191 THR A O 1
ATOM 1484 N N . ALA A 1 192 ? -5.040 -8.638 22.625 1.00 76.94 192 ALA A N 1
ATOM 1485 C CA . ALA A 1 192 ? -3.802 -9.385 22.772 1.00 76.94 192 ALA A CA 1
ATOM 1486 C C . ALA A 1 192 ? -2.879 -8.629 23.744 1.00 76.94 192 ALA A C 1
ATOM 1488 O O . ALA A 1 192 ? -2.489 -7.497 23.477 1.00 76.94 192 ALA A O 1
ATOM 1489 N N . GLY A 1 193 ? -2.574 -9.236 24.895 1.00 72.19 193 GLY A N 1
ATOM 1490 C CA . GLY A 1 193 ? -1.786 -8.594 25.957 1.00 72.19 193 GLY A CA 1
ATOM 1491 C C . GLY A 1 193 ? -2.601 -7.946 27.087 1.00 72.19 193 GLY A C 1
ATOM 1492 O O . GLY A 1 193 ? -2.024 -7.271 27.933 1.00 72.19 193 GLY A O 1
ATOM 1493 N N . GLY A 1 194 ? -3.920 -8.168 27.143 1.00 82.19 194 GLY A N 1
ATOM 1494 C CA . GLY A 1 194 ? -4.765 -7.836 28.297 1.00 82.19 194 GLY A CA 1
ATOM 1495 C C . GLY A 1 194 ? -5.675 -6.630 28.068 1.00 82.19 194 GLY A C 1
ATOM 1496 O O . GLY A 1 194 ? -6.892 -6.794 27.993 1.00 82.19 194 GLY A O 1
ATOM 1497 N N . ALA A 1 195 ? -5.109 -5.426 27.957 1.00 86.56 195 ALA A N 1
ATOM 1498 C CA . ALA A 1 195 ? -5.893 -4.210 27.728 1.00 86.56 195 ALA A CA 1
ATOM 1499 C C . ALA A 1 195 ? -6.379 -4.116 26.272 1.00 86.56 195 ALA A C 1
ATOM 1501 O O . ALA A 1 195 ? -5.659 -4.484 25.343 1.00 86.56 195 ALA A O 1
ATOM 1502 N N . ALA A 1 196 ? -7.594 -3.602 26.070 1.00 89.19 196 ALA A N 1
ATOM 1503 C CA . ALA A 1 196 ? -8.117 -3.373 24.730 1.00 89.19 196 ALA A CA 1
ATOM 1504 C C . ALA A 1 196 ? -7.325 -2.271 24.010 1.00 89.19 196 ALA A C 1
ATOM 1506 O O . ALA A 1 196 ? -7.002 -1.232 24.591 1.00 89.19 196 ALA A O 1
ATOM 1507 N N . ARG A 1 197 ? -7.044 -2.499 22.728 1.00 93.56 197 ARG A N 1
ATOM 1508 C CA . ARG A 1 197 ? -6.447 -1.533 21.807 1.00 93.56 197 ARG A CA 1
ATOM 1509 C C . ARG A 1 197 ? -7.335 -1.383 20.582 1.00 93.56 197 ARG A C 1
ATOM 1511 O O . ARG A 1 197 ? -7.885 -2.364 20.081 1.00 93.56 197 ARG A O 1
ATOM 1518 N N . CYS A 1 198 ? -7.470 -0.149 20.123 1.00 95.62 198 CYS A N 1
ATOM 1519 C CA . CYS A 1 198 ? -8.219 0.211 18.933 1.00 95.62 198 CYS A CA 1
ATOM 1520 C C . CYS A 1 198 ? -7.211 0.543 17.838 1.00 95.62 198 CYS A C 1
ATOM 1522 O O . CYS A 1 198 ? -6.438 1.488 17.980 1.00 95.62 198 CYS A O 1
ATOM 1524 N N . HIS A 1 199 ? -7.208 -0.249 16.778 1.00 96.44 199 HIS A N 1
ATOM 1525 C CA . HIS A 1 199 ? -6.472 0.016 15.552 1.00 96.44 199 HIS A CA 1
ATOM 1526 C C . HIS A 1 199 ? -7.460 0.557 14.529 1.00 96.44 199 HIS A C 1
ATOM 1528 O O . HIS A 1 199 ? -8.590 0.073 14.450 1.00 96.44 199 HIS A O 1
ATOM 1534 N N . ALA A 1 200 ? -7.060 1.552 13.762 1.00 97.25 200 ALA A N 1
ATOM 1535 C CA . ALA A 1 200 ? -7.863 2.093 12.689 1.00 97.25 200 ALA A CA 1
ATOM 1536 C C . ALA A 1 200 ? -7.016 2.217 11.430 1.00 97.25 200 ALA A C 1
ATOM 1538 O O . ALA A 1 200 ? -5.855 2.616 11.498 1.00 97.25 200 ALA A O 1
ATOM 1539 N N . PHE A 1 201 ? -7.631 1.884 10.305 1.00 97.94 201 PHE A N 1
ATOM 1540 C CA . PHE A 1 201 ? -7.084 2.050 8.974 1.00 97.94 201 PHE A CA 1
ATOM 1541 C C . PHE A 1 201 ? -8.019 2.960 8.193 1.00 97.94 201 PHE A C 1
ATOM 1543 O O . PHE A 1 201 ? -9.238 2.778 8.232 1.00 97.94 201 PHE A O 1
ATOM 1550 N N . PHE A 1 202 ? -7.456 3.942 7.507 1.00 97.62 202 PHE A N 1
ATOM 1551 C CA . PHE A 1 202 ? -8.210 4.867 6.678 1.00 97.62 202 PHE A CA 1
ATOM 1552 C C . PHE A 1 202 ? -7.610 4.872 5.282 1.00 97.62 202 PHE A C 1
ATOM 1554 O O . PHE A 1 202 ? -6.419 5.114 5.133 1.00 97.62 202 PHE A O 1
ATOM 1561 N N . PHE A 1 203 ? -8.424 4.564 4.283 1.00 97.62 203 PHE A N 1
ATOM 1562 C CA . PHE A 1 203 ? -8.077 4.774 2.892 1.00 97.62 203 PHE A CA 1
ATOM 1563 C C . PHE A 1 203 ? -8.668 6.108 2.451 1.00 97.62 203 PHE A C 1
ATOM 1565 O O . PHE A 1 203 ? -9.888 6.278 2.505 1.00 97.62 203 PHE A O 1
ATOM 1572 N N . ASP A 1 204 ? -7.793 7.014 2.028 1.00 96.50 204 ASP A N 1
ATOM 1573 C CA . ASP A 1 204 ? -8.142 8.314 1.472 1.00 96.50 204 ASP A CA 1
ATOM 1574 C C . ASP A 1 204 ? -8.115 8.241 -0.056 1.00 96.50 204 ASP A C 1
ATOM 1576 O O . ASP A 1 204 ? -7.046 8.118 -0.660 1.00 96.50 204 ASP A O 1
ATOM 1580 N N . ALA A 1 205 ? -9.284 8.322 -0.690 1.00 93.94 205 ALA A N 1
ATOM 1581 C CA . ALA A 1 205 ? -9.389 8.287 -2.145 1.00 93.94 205 ALA A CA 1
ATOM 1582 C C . ALA A 1 205 ? -8.848 9.562 -2.817 1.00 93.94 205 ALA A C 1
ATOM 1584 O O . ALA A 1 205 ? -8.417 9.508 -3.968 1.00 93.94 205 ALA A O 1
ATOM 1585 N N . GLY A 1 206 ? -8.852 10.703 -2.117 1.00 92.00 206 GLY A N 1
ATOM 1586 C CA . GLY A 1 206 ? -8.325 11.968 -2.632 1.00 92.00 206 GLY A CA 1
ATOM 1587 C C . GLY A 1 206 ? -6.801 11.971 -2.735 1.00 92.00 206 GLY A C 1
ATOM 1588 O O . GLY A 1 206 ? -6.246 12.591 -3.641 1.00 92.00 206 GLY A O 1
ATOM 1589 N N . GLU A 1 207 ? -6.135 11.242 -1.841 1.00 94.00 207 GLU A N 1
ATOM 1590 C CA . GLU A 1 207 ? -4.673 11.133 -1.795 1.00 94.00 207 GLU A CA 1
ATOM 1591 C C . GLU A 1 207 ? -4.141 9.780 -2.292 1.00 94.00 207 GLU A C 1
ATOM 1593 O O . GLU A 1 207 ? -2.943 9.647 -2.523 1.00 94.00 207 GLU A O 1
ATOM 1598 N N . SER A 1 208 ? -5.015 8.788 -2.503 1.00 95.06 208 SER A N 1
ATOM 1599 C CA . SER A 1 208 ? -4.643 7.403 -2.843 1.00 95.06 208 SER A CA 1
ATOM 1600 C C . SER A 1 208 ? -3.710 6.771 -1.802 1.00 95.06 208 SER A C 1
ATOM 1602 O O . SER A 1 208 ? -2.755 6.071 -2.139 1.00 95.06 208 SER A O 1
ATOM 1604 N N . THR A 1 209 ? -3.989 7.014 -0.521 1.00 96.56 209 THR A N 1
ATOM 1605 C CA . THR A 1 209 ? -3.093 6.654 0.589 1.00 96.56 209 THR A CA 1
ATOM 1606 C C . THR A 1 209 ? -3.842 5.877 1.663 1.00 96.56 209 THR A C 1
ATOM 1608 O O . THR A 1 209 ? -4.968 6.217 2.031 1.00 96.56 209 THR A O 1
ATOM 1611 N N . ILE A 1 210 ? -3.213 4.822 2.186 1.00 97.56 210 ILE A N 1
ATOM 1612 C CA . ILE A 1 210 ? -3.681 4.117 3.382 1.00 97.56 210 ILE A CA 1
ATOM 1613 C C . ILE A 1 210 ? -2.916 4.629 4.594 1.00 97.56 210 ILE A C 1
ATOM 1615 O O . ILE A 1 210 ? -1.687 4.596 4.647 1.00 97.56 210 ILE A O 1
ATOM 1619 N N . TYR A 1 211 ? -3.675 5.013 5.607 1.00 98.12 211 TYR A N 1
ATOM 1620 C CA . TYR A 1 211 ? -3.203 5.470 6.897 1.00 98.12 211 TYR A CA 1
ATOM 1621 C C . TYR A 1 211 ? -3.529 4.460 7.997 1.00 98.12 211 TYR A C 1
ATOM 1623 O O . TYR A 1 211 ? -4.568 3.802 7.960 1.00 98.12 211 TYR A O 1
ATOM 1631 N N . GLU A 1 212 ? -2.681 4.390 9.020 1.00 97.94 212 GLU A N 1
ATOM 1632 C CA . GLU A 1 212 ? -2.916 3.646 10.257 1.00 97.94 212 GLU A CA 1
ATOM 1633 C C . GLU A 1 212 ? -2.859 4.573 11.474 1.00 97.94 212 GLU A C 1
ATOM 1635 O O . GLU A 1 212 ? -2.049 5.502 11.560 1.00 97.94 212 GLU A O 1
ATOM 1640 N N . ARG A 1 213 ? -3.700 4.274 12.466 1.00 97.50 213 ARG A N 1
ATOM 1641 C CA . ARG A 1 213 ? -3.619 4.853 13.804 1.00 97.50 213 ARG A CA 1
ATOM 1642 C C . ARG A 1 213 ? -3.986 3.831 14.868 1.00 97.50 213 ARG A C 1
ATOM 1644 O O . ARG A 1 213 ? -4.910 3.042 14.705 1.00 97.50 213 ARG A O 1
ATOM 1651 N N . THR A 1 214 ? -3.309 3.905 16.012 1.00 96.38 214 THR A N 1
ATOM 1652 C CA . THR A 1 214 ? -3.630 3.093 17.194 1.00 96.38 214 THR A CA 1
ATOM 1653 C C . THR A 1 214 ? -3.966 3.975 18.397 1.00 96.38 214 THR A C 1
ATOM 1655 O O . THR A 1 214 ? -3.339 5.007 18.626 1.00 96.38 214 THR A O 1
ATOM 1658 N N . SER A 1 215 ? -4.943 3.556 19.201 1.00 95.31 215 SER A N 1
ATOM 1659 C CA . SER A 1 215 ? -5.378 4.231 20.427 1.00 95.31 215 SER A CA 1
ATOM 1660 C C . SER A 1 215 ? -5.846 3.224 21.487 1.00 95.31 215 SER A C 1
ATOM 1662 O O . SER A 1 215 ? -6.003 2.030 21.226 1.00 95.31 215 SER A O 1
ATOM 1664 N N . THR A 1 216 ? -6.033 3.686 22.721 1.00 93.38 216 THR A N 1
ATOM 1665 C CA . THR A 1 216 ? -6.742 2.956 23.790 1.00 93.38 216 THR A CA 1
ATOM 1666 C C . THR A 1 216 ? -8.228 3.322 23.862 1.00 93.38 216 THR A C 1
ATOM 1668 O O . THR A 1 216 ? -8.974 2.699 24.612 1.00 93.38 216 THR A O 1
ATOM 1671 N N . THR A 1 217 ? -8.656 4.325 23.095 1.00 92.69 217 THR A N 1
ATOM 1672 C CA . THR A 1 217 ? -10.034 4.820 23.005 1.00 92.69 217 THR A CA 1
ATOM 1673 C C . THR A 1 217 ? -10.507 4.841 21.553 1.00 92.69 217 THR A C 1
ATOM 1675 O O . THR A 1 217 ? -9.715 4.626 20.633 1.00 92.69 217 THR A O 1
ATOM 1678 N N . ALA A 1 218 ? -11.792 5.136 21.346 1.00 93.88 218 ALA A N 1
ATOM 1679 C CA . ALA A 1 218 ? -12.391 5.225 20.024 1.00 93.88 218 ALA A CA 1
ATOM 1680 C C . ALA A 1 218 ? -11.644 6.239 19.146 1.00 93.88 218 ALA A C 1
ATOM 1682 O O . ALA A 1 218 ? -11.233 7.307 19.610 1.00 93.88 218 ALA A O 1
ATOM 1683 N N . ILE A 1 219 ? -11.460 5.866 17.881 1.00 95.31 219 ILE A N 1
ATOM 1684 C CA . ILE A 1 219 ? -10.824 6.685 16.852 1.00 95.31 219 ILE A CA 1
ATOM 1685 C C . ILE A 1 219 ? -11.929 7.135 15.901 1.00 95.31 219 ILE A C 1
ATOM 1687 O O . ILE A 1 219 ? -12.683 6.307 15.391 1.00 95.31 219 ILE A O 1
ATOM 1691 N N . THR A 1 220 ? -12.025 8.441 15.675 1.00 93.69 220 THR A N 1
ATOM 1692 C CA . THR A 1 220 ? -12.941 9.012 14.685 1.00 93.69 220 THR A CA 1
ATOM 1693 C C . THR A 1 220 ? -12.314 8.920 13.299 1.00 93.69 220 THR A C 1
ATOM 1695 O O . THR A 1 220 ? -11.103 9.111 13.160 1.00 93.69 220 THR A O 1
ATOM 1698 N N . ALA A 1 221 ? -13.135 8.634 12.289 1.00 91.56 221 ALA A N 1
ATOM 1699 C CA . ALA A 1 221 ? -12.707 8.690 10.898 1.00 91.56 221 ALA A CA 1
ATOM 1700 C C . ALA A 1 221 ? -12.201 10.105 10.555 1.00 91.56 221 ALA A C 1
ATOM 1702 O O . ALA A 1 221 ? -12.865 11.082 10.922 1.00 91.56 221 ALA A O 1
ATOM 1703 N N . PRO A 1 222 ? -11.037 10.234 9.896 1.00 93.88 222 PRO A N 1
ATOM 1704 C CA . PRO A 1 222 ? -10.611 11.495 9.303 1.00 93.88 222 PRO A CA 1
ATOM 1705 C C . PRO A 1 222 ? -11.573 11.948 8.205 1.00 93.88 222 PRO A C 1
ATOM 1707 O O . PRO A 1 222 ? -12.413 11.181 7.739 1.00 93.88 222 PRO A O 1
ATOM 1710 N N . ILE A 1 223 ? -11.409 13.196 7.780 1.00 90.62 223 ILE A N 1
ATOM 1711 C CA . ILE A 1 223 ? -12.025 13.706 6.556 1.00 90.62 223 ILE A CA 1
ATOM 1712 C C . ILE A 1 223 ? -11.022 13.464 5.424 1.00 90.62 223 ILE A C 1
ATOM 1714 O O . ILE A 1 223 ? -9.842 13.782 5.595 1.00 90.62 223 ILE A O 1
ATOM 1718 N N . ALA A 1 224 ? -11.480 12.926 4.292 1.00 90.12 224 ALA A N 1
ATOM 1719 C CA . ALA A 1 224 ? -10.641 12.750 3.106 1.00 90.12 224 ALA A CA 1
ATOM 1720 C C . ALA A 1 224 ? -9.977 14.078 2.675 1.00 90.12 224 ALA A C 1
ATOM 1722 O O . ALA A 1 224 ? -10.611 15.137 2.679 1.00 90.12 224 ALA A O 1
ATOM 1723 N N . GLY A 1 225 ? -8.685 14.033 2.350 1.00 88.38 225 GLY A N 1
ATOM 1724 C CA . GLY A 1 225 ? -7.820 15.176 2.041 1.00 88.38 225 GLY A CA 1
ATOM 1725 C C . GLY A 1 225 ? -7.422 16.039 3.246 1.00 88.38 225 GLY A C 1
ATOM 1726 O O . GLY A 1 225 ? -6.823 17.101 3.079 1.00 88.38 225 GLY A O 1
ATOM 1727 N N . ALA A 1 226 ? -7.793 15.640 4.465 1.00 90.62 226 ALA A N 1
ATOM 1728 C CA . ALA A 1 226 ? -7.493 16.365 5.699 1.00 90.62 226 ALA A CA 1
ATOM 1729 C C . ALA A 1 226 ? -7.119 15.403 6.836 1.00 90.62 226 ALA A C 1
ATOM 1731 O O . ALA A 1 226 ? -7.595 15.524 7.972 1.00 90.62 226 ALA A O 1
ATOM 1732 N N . VAL A 1 227 ? -6.262 14.428 6.527 1.00 93.62 227 VAL A N 1
ATOM 1733 C CA . VAL A 1 227 ? -5.776 13.460 7.510 1.00 93.62 227 VAL A CA 1
ATOM 1734 C C . VAL A 1 227 ? -4.803 14.142 8.478 1.00 93.62 227 VAL A C 1
ATOM 1736 O O . VAL A 1 227 ? -3.850 14.811 8.082 1.00 93.62 227 VAL A O 1
ATOM 1739 N N . GLY A 1 228 ? -5.074 14.020 9.778 1.00 92.88 228 GLY A N 1
ATOM 1740 C CA . GLY A 1 228 ? -4.271 14.651 10.825 1.00 92.88 228 GLY A CA 1
ATOM 1741 C C . GLY A 1 228 ? -2.898 13.996 11.015 1.00 92.88 228 GLY A C 1
ATOM 1742 O O . GLY A 1 228 ? -2.694 12.829 10.686 1.00 92.88 228 GLY A O 1
ATOM 1743 N N . SER A 1 229 ? -1.949 14.733 11.602 1.00 94.94 229 SER A N 1
ATOM 1744 C CA . SER A 1 229 ? -0.563 14.277 11.811 1.00 94.94 229 SER A CA 1
ATOM 1745 C C . SER A 1 229 ? -0.412 13.116 12.798 1.00 94.94 229 SER A C 1
ATOM 1747 O O . SER A 1 229 ? 0.674 12.560 12.948 1.00 94.94 229 SER A O 1
ATOM 1749 N N . GLU A 1 230 ? -1.482 12.747 13.497 1.00 95.50 230 GLU A N 1
ATOM 1750 C CA . GLU A 1 230 ? -1.521 11.585 14.374 1.00 95.50 230 GLU A CA 1
ATOM 1751 C C . GLU A 1 230 ? -1.729 10.253 13.635 1.00 95.50 230 GLU A C 1
ATOM 1753 O O . GLU A 1 230 ? -1.708 9.189 14.261 1.00 95.50 230 GLU A O 1
ATOM 1758 N N . TRP A 1 231 ? -1.944 10.314 12.323 1.00 97.50 231 TRP A N 1
ATOM 1759 C CA . TRP A 1 231 ? -2.006 9.168 11.430 1.00 97.50 231 TRP A CA 1
ATOM 1760 C C . TRP A 1 231 ? -0.648 8.907 10.792 1.00 97.50 231 TRP A C 1
ATOM 1762 O O . TRP A 1 231 ? 0.083 9.824 10.429 1.00 97.50 231 TRP A O 1
ATOM 1772 N N . THR A 1 232 ? -0.305 7.632 10.659 1.00 97.62 232 THR A N 1
ATOM 1773 C CA . THR A 1 232 ? 0.923 7.198 9.988 1.00 97.62 232 THR A CA 1
ATOM 1774 C C . THR A 1 232 ? 0.573 6.658 8.612 1.00 97.62 232 THR A C 1
ATOM 1776 O O . THR A 1 232 ? -0.337 5.842 8.494 1.00 97.62 232 THR A O 1
ATOM 1779 N N . VAL A 1 233 ? 1.291 7.094 7.579 1.00 97.12 233 VAL A N 1
ATOM 1780 C CA . VAL A 1 233 ? 1.164 6.534 6.227 1.00 97.12 233 VAL A CA 1
ATOM 1781 C C . VAL A 1 233 ? 1.674 5.093 6.232 1.00 97.12 233 VAL A C 1
ATOM 1783 O O . VAL A 1 233 ? 2.791 4.830 6.678 1.00 97.12 233 VAL A O 1
ATOM 1786 N N . VAL A 1 234 ? 0.856 4.166 5.738 1.00 96.44 234 VAL A N 1
ATOM 1787 C CA . VAL A 1 234 ? 1.232 2.761 5.527 1.00 96.44 234 VAL A CA 1
ATOM 1788 C C . VAL A 1 234 ? 1.724 2.558 4.099 1.00 96.44 234 VAL A C 1
ATOM 1790 O O . VAL A 1 234 ? 2.727 1.882 3.889 1.00 96.44 234 VAL A O 1
ATOM 1793 N N . SER A 1 235 ? 1.007 3.120 3.124 1.00 95.56 235 SER A N 1
ATOM 1794 C CA . SER A 1 235 ? 1.328 3.014 1.700 1.00 95.56 235 SER A CA 1
ATOM 1795 C C . SER A 1 235 ? 0.589 4.084 0.899 1.00 95.56 235 SER A C 1
ATOM 1797 O O . SER A 1 235 ? -0.508 4.496 1.278 1.00 95.56 235 SER A O 1
ATOM 1799 N N . GLU A 1 236 ? 1.204 4.504 -0.200 1.00 94.50 236 GLU A N 1
ATOM 1800 C CA . GLU A 1 236 ? 0.699 5.477 -1.171 1.00 94.50 236 GLU A CA 1
ATOM 1801 C C . GLU A 1 236 ? 0.390 4.774 -2.505 1.00 94.50 236 GLU A C 1
ATOM 1803 O O . GLU A 1 236 ? 0.699 3.593 -2.680 1.00 94.50 236 GLU A O 1
ATOM 1808 N N . ALA A 1 237 ? -0.191 5.507 -3.459 1.00 93.75 237 ALA A N 1
ATOM 1809 C CA . ALA A 1 237 ? -0.556 5.003 -4.789 1.00 93.75 237 ALA A CA 1
ATOM 1810 C C . ALA A 1 237 ? -1.505 3.788 -4.755 1.00 93.75 237 ALA A C 1
ATOM 1812 O O . ALA A 1 237 ? -1.454 2.901 -5.608 1.00 93.75 237 ALA A O 1
ATOM 1813 N N . ILE A 1 238 ? -2.387 3.752 -3.756 1.00 94.62 238 ILE A N 1
ATOM 1814 C CA . ILE A 1 238 ? -3.420 2.734 -3.609 1.00 94.62 238 ILE A CA 1
ATOM 1815 C C . ILE A 1 238 ? -4.603 3.082 -4.508 1.00 94.62 238 ILE A C 1
ATOM 1817 O O . ILE A 1 238 ? -5.237 4.123 -4.342 1.00 94.62 238 ILE A O 1
ATOM 1821 N N . VAL A 1 239 ? -4.941 2.167 -5.411 1.00 93.94 239 VAL A N 1
ATOM 1822 C CA . VAL A 1 239 ? -6.059 2.314 -6.342 1.00 93.94 239 VAL A CA 1
ATOM 1823 C C . VAL A 1 239 ? -7.111 1.239 -6.060 1.00 93.94 239 VAL A C 1
ATOM 1825 O O . VAL A 1 239 ? -6.787 0.045 -6.089 1.00 93.94 239 VAL A O 1
ATOM 1828 N N . PRO A 1 240 ? -8.370 1.615 -5.775 1.00 93.12 240 PRO A N 1
ATOM 1829 C CA . PRO A 1 240 ? -9.458 0.659 -5.603 1.00 93.12 240 PRO A CA 1
ATOM 1830 C C . PRO A 1 240 ? -9.693 -0.170 -6.870 1.00 93.12 240 PRO A C 1
ATOM 1832 O O . PRO A 1 240 ? -9.508 0.309 -7.984 1.00 93.12 240 PRO A O 1
ATOM 1835 N N . ILE A 1 241 ? -10.120 -1.420 -6.704 1.00 91.38 241 ILE A N 1
ATOM 1836 C CA . ILE A 1 241 ? -10.460 -2.288 -7.841 1.00 91.38 241 ILE A CA 1
ATOM 1837 C C . ILE A 1 241 ? -11.873 -1.954 -8.325 1.00 91.38 241 ILE A C 1
ATOM 1839 O O . ILE A 1 241 ? -12.774 -1.820 -7.504 1.00 91.38 241 ILE A O 1
ATOM 1843 N N . ASP A 1 242 ? -12.099 -1.906 -9.635 1.00 89.75 242 ASP A N 1
ATOM 1844 C CA . ASP A 1 242 ? -13.446 -1.767 -10.195 1.00 89.75 242 ASP A CA 1
ATOM 1845 C C . ASP A 1 242 ? -14.240 -3.082 -10.154 1.00 89.75 242 ASP A C 1
ATOM 1847 O O . ASP A 1 242 ? -13.716 -4.171 -10.393 1.00 89.75 242 ASP A O 1
ATOM 1851 N N . ASP A 1 243 ? -15.553 -2.989 -9.965 1.00 87.19 243 ASP A N 1
ATOM 1852 C CA . ASP A 1 243 ? -16.495 -4.119 -9.962 1.00 87.19 243 ASP A CA 1
ATOM 1853 C C . ASP A 1 243 ? -16.766 -4.739 -11.355 1.00 87.19 243 ASP A C 1
ATOM 1855 O O . ASP A 1 243 ? -17.696 -5.529 -11.535 1.00 87.19 243 ASP A O 1
ATOM 1859 N N . GLY A 1 244 ? -15.978 -4.365 -12.366 1.00 84.38 244 GLY A N 1
ATOM 1860 C CA . GLY A 1 244 ? -16.167 -4.744 -13.768 1.00 84.38 244 GLY A CA 1
ATOM 1861 C C . GLY A 1 244 ? -17.244 -3.940 -14.509 1.00 84.38 244 GLY A C 1
ATOM 1862 O O . GLY A 1 244 ? -17.319 -4.029 -15.734 1.00 84.38 244 GLY A O 1
ATOM 1863 N N . SER A 1 245 ? -18.043 -3.127 -13.805 1.00 87.38 245 SER A N 1
ATOM 1864 C CA . SER A 1 245 ? -18.956 -2.133 -14.391 1.00 87.38 245 SER A CA 1
ATOM 1865 C C . SER A 1 245 ? -18.346 -0.726 -14.470 1.00 87.38 245 SER A C 1
ATOM 1867 O O . SER A 1 245 ? -18.956 0.175 -15.045 1.00 87.38 245 SER A O 1
ATOM 1869 N N . GLY A 1 246 ? -17.132 -0.558 -13.930 1.00 84.19 246 GLY A N 1
ATOM 1870 C CA . GLY A 1 246 ? -16.429 0.722 -13.818 1.00 84.19 246 GLY A CA 1
ATOM 1871 C C . GLY A 1 246 ? -16.754 1.488 -12.534 1.00 84.19 246 GLY A C 1
ATOM 1872 O O . GLY A 1 246 ? -16.480 2.684 -12.467 1.00 84.19 246 GLY A O 1
ATOM 1873 N N . SER A 1 247 ? -17.374 0.828 -11.548 1.00 87.50 247 SER A N 1
ATOM 1874 C CA . SER A 1 247 ? -17.580 1.400 -10.217 1.00 87.50 247 SER A CA 1
ATOM 1875 C C . SER A 1 247 ? -16.494 0.887 -9.267 1.00 87.50 247 SER A C 1
ATOM 1877 O O . SER A 1 247 ? -16.319 -0.333 -9.178 1.00 87.50 247 SER A O 1
ATOM 1879 N N . PRO A 1 248 ? -15.802 1.766 -8.523 1.00 89.50 248 PRO A N 1
ATOM 1880 C CA . PRO A 1 248 ? -14.774 1.339 -7.585 1.00 89.50 248 PRO A CA 1
ATOM 1881 C C . PRO A 1 248 ? -15.399 0.567 -6.418 1.00 89.50 248 PRO A C 1
ATOM 1883 O O . PRO A 1 248 ? -16.382 0.998 -5.810 1.00 89.50 248 PRO A O 1
ATOM 1886 N N . LEU A 1 249 ? -14.811 -0.578 -6.086 1.00 87.88 249 LEU A N 1
ATOM 1887 C CA . LEU A 1 249 ? -15.096 -1.317 -4.864 1.00 87.88 249 LEU A CA 1
ATOM 1888 C C . LEU A 1 249 ? -14.383 -0.645 -3.685 1.00 87.88 249 LEU A C 1
ATOM 1890 O O . LEU A 1 249 ? -13.269 -0.147 -3.847 1.00 87.88 249 LEU A O 1
ATOM 1894 N N . PRO A 1 250 ? -14.966 -0.655 -2.477 1.00 90.06 250 PRO A N 1
ATOM 1895 C CA . PRO A 1 250 ? -14.286 -0.108 -1.315 1.00 90.06 250 PRO A CA 1
ATOM 1896 C C . PRO A 1 250 ? -13.030 -0.932 -1.001 1.00 90.06 250 PRO A C 1
ATOM 1898 O O . PRO A 1 250 ? -13.074 -2.164 -0.971 1.00 90.06 250 PRO A O 1
ATOM 1901 N N . VAL A 1 251 ? -11.920 -0.248 -0.700 1.00 94.69 251 VAL A N 1
ATOM 1902 C CA . VAL A 1 251 ? -10.638 -0.894 -0.349 1.00 94.69 251 VAL A CA 1
ATOM 1903 C C . VAL A 1 251 ? -10.779 -1.803 0.873 1.00 94.69 251 VAL A C 1
ATOM 1905 O O . VAL A 1 251 ? -10.119 -2.840 0.956 1.00 94.69 251 VAL A O 1
ATOM 1908 N N . PHE A 1 252 ? -11.668 -1.434 1.799 1.00 96.06 252 PHE A N 1
ATOM 1909 C CA . PHE A 1 252 ? -12.033 -2.227 2.966 1.00 96.06 252 PHE A CA 1
ATOM 1910 C C . PHE A 1 252 ? -13.494 -2.658 2.883 1.00 96.06 252 PHE A C 1
ATOM 1912 O O . PHE A 1 252 ? -14.388 -1.825 2.736 1.00 96.06 252 PHE A O 1
ATOM 1919 N N . ALA A 1 253 ? -13.752 -3.945 3.088 1.00 93.38 253 ALA A N 1
ATOM 1920 C CA . ALA A 1 253 ? -15.103 -4.471 3.235 1.00 93.38 253 ALA A CA 1
ATOM 1921 C C . ALA A 1 253 ? -15.177 -5.452 4.407 1.00 93.38 253 ALA A C 1
ATOM 1923 O O . ALA A 1 253 ? -14.218 -6.161 4.709 1.00 93.38 253 ALA A O 1
ATOM 1924 N N . LEU A 1 254 ? -16.321 -5.502 5.090 1.00 92.25 254 LEU A N 1
ATOM 1925 C CA . LEU A 1 254 ? -16.550 -6.543 6.090 1.00 92.25 254 LEU A CA 1
ATOM 1926 C C . LEU A 1 254 ? -16.688 -7.901 5.401 1.00 92.25 254 LEU A C 1
ATOM 1928 O O . LEU A 1 254 ? -17.442 -8.044 4.441 1.00 92.25 254 LEU A O 1
ATOM 1932 N N . ASP A 1 255 ? -16.008 -8.900 5.952 1.00 90.38 255 ASP A N 1
ATOM 1933 C CA . ASP A 1 255 ? -16.160 -10.304 5.584 1.00 90.38 255 ASP A CA 1
ATOM 1934 C C . ASP A 1 255 ? -16.776 -11.070 6.767 1.00 90.38 255 ASP A C 1
ATOM 1936 O O . ASP A 1 255 ? -16.126 -11.409 7.760 1.00 90.38 255 ASP A O 1
ATOM 1940 N N . GLY A 1 256 ? -18.094 -11.259 6.732 1.00 87.06 256 GLY A N 1
ATOM 1941 C CA . GLY A 1 256 ? -18.843 -11.787 7.873 1.00 87.06 256 GLY A CA 1
ATOM 1942 C C . GLY A 1 256 ? -18.832 -10.841 9.084 1.00 87.06 256 GLY A C 1
ATOM 1943 O O . GLY A 1 256 ? -18.936 -9.626 8.944 1.00 87.06 256 GLY A O 1
ATOM 1944 N N . THR A 1 257 ? -18.758 -11.392 10.301 1.00 82.38 257 THR A N 1
ATOM 1945 C CA . THR A 1 257 ? -18.844 -10.608 11.555 1.00 82.38 257 THR A CA 1
ATOM 1946 C C . THR A 1 257 ? -17.494 -10.142 12.101 1.00 82.38 257 THR A C 1
ATOM 1948 O O . THR A 1 257 ? -17.444 -9.224 12.918 1.00 82.38 257 THR A O 1
ATOM 1951 N N . ARG A 1 258 ? -16.402 -10.798 11.693 1.00 79.56 258 ARG A N 1
ATOM 1952 C CA . ARG A 1 258 ? -15.037 -10.603 12.220 1.00 79.56 258 ARG A CA 1
ATOM 1953 C C . ARG A 1 258 ? -13.975 -10.509 11.133 1.00 79.56 258 ARG A C 1
ATOM 1955 O O . ARG A 1 258 ? -12.786 -10.441 11.456 1.00 79.56 258 ARG A O 1
ATOM 1962 N N . GLY A 1 259 ? -14.383 -10.607 9.876 1.00 88.38 259 GLY A N 1
ATOM 1963 C CA . GLY A 1 259 ? -13.473 -10.555 8.758 1.00 88.38 259 GLY A CA 1
ATOM 1964 C C . GLY A 1 259 ? -13.357 -9.160 8.175 1.00 88.38 259 GLY A C 1
ATOM 1965 O O . GLY A 1 259 ? -14.295 -8.362 8.217 1.00 88.38 259 GLY A O 1
ATOM 1966 N N . LEU A 1 260 ? -12.179 -8.888 7.639 1.00 94.00 260 LEU A N 1
ATOM 1967 C CA . LEU A 1 260 ? -11.888 -7.726 6.824 1.00 94.00 260 LEU A CA 1
ATOM 1968 C C . LEU A 1 260 ? -11.360 -8.240 5.488 1.00 94.00 260 LEU A C 1
ATOM 1970 O O . LEU A 1 260 ? -10.331 -8.921 5.446 1.00 94.00 260 LEU A O 1
ATOM 1974 N N . ALA A 1 261 ? -12.087 -7.934 4.425 1.00 93.62 261 ALA A N 1
ATOM 1975 C CA . ALA A 1 261 ? -11.636 -8.088 3.058 1.00 93.62 261 ALA A CA 1
ATOM 1976 C C . ALA A 1 261 ? -10.890 -6.820 2.631 1.00 93.62 261 ALA A C 1
ATOM 1978 O O . ALA A 1 261 ? -11.335 -5.704 2.914 1.00 93.62 261 ALA A O 1
ATOM 1979 N N . LEU A 1 262 ? -9.761 -7.017 1.956 1.00 94.62 262 LEU A N 1
ATOM 1980 C CA . LEU A 1 262 ? -8.987 -5.975 1.302 1.00 94.62 262 LEU A CA 1
ATOM 1981 C C . LEU A 1 262 ? -9.015 -6.208 -0.200 1.00 94.62 262 LEU A C 1
ATOM 1983 O O . LEU A 1 262 ? -8.904 -7.348 -0.661 1.00 94.62 262 LEU A O 1
ATOM 1987 N N . SER A 1 263 ? -9.188 -5.136 -0.959 1.00 93.25 263 SER A N 1
ATOM 1988 C CA . SER A 1 263 ? -9.328 -5.192 -2.412 1.00 93.25 263 SER A CA 1
ATOM 1989 C C . SER A 1 263 ? -8.779 -3.908 -3.022 1.00 93.25 263 SER A C 1
ATOM 1991 O O . SER A 1 263 ? -9.457 -2.887 -3.044 1.00 93.25 263 SER A O 1
ATOM 1993 N N . PHE A 1 264 ? -7.532 -3.951 -3.484 1.00 94.56 264 PHE A N 1
ATOM 1994 C CA . PHE A 1 264 ? -6.865 -2.798 -4.086 1.00 94.56 264 PHE A CA 1
ATOM 1995 C C . PHE A 1 264 ? -5.763 -3.223 -5.056 1.00 94.56 264 PHE A C 1
ATOM 1997 O O . PHE A 1 264 ? -5.356 -4.384 -5.123 1.00 94.56 264 PHE A O 1
ATOM 2004 N N . THR A 1 265 ? -5.259 -2.249 -5.795 1.00 93.06 265 THR A N 1
ATOM 2005 C CA . THR A 1 265 ? -4.011 -2.338 -6.541 1.00 93.06 265 THR A CA 1
ATOM 2006 C C . THR A 1 265 ? -3.048 -1.259 -6.054 1.00 93.06 265 THR A C 1
ATOM 2008 O O . THR A 1 265 ? -3.475 -0.280 -5.443 1.00 93.06 265 THR A O 1
ATOM 2011 N N . VAL A 1 266 ? -1.749 -1.458 -6.274 1.00 92.38 266 VAL A N 1
ATOM 2012 C CA . VAL A 1 266 ? -0.735 -0.422 -6.026 1.00 92.38 266 VAL A CA 1
ATOM 2013 C C . VAL A 1 266 ? -0.150 -0.006 -7.367 1.00 92.38 266 VAL A C 1
ATOM 2015 O O . VAL A 1 266 ? 0.485 -0.830 -8.039 1.00 92.38 266 VAL A O 1
ATOM 2018 N N . ASP A 1 267 ? -0.366 1.246 -7.756 1.00 86.62 267 ASP A N 1
ATOM 2019 C CA . ASP A 1 267 ? 0.107 1.777 -9.030 1.00 86.62 267 ASP A CA 1
ATOM 2020 C C . ASP A 1 267 ? 1.613 2.063 -8.978 1.00 86.62 267 ASP A C 1
ATOM 2022 O O . ASP A 1 267 ? 2.117 2.784 -8.118 1.00 86.62 267 ASP A O 1
ATOM 2026 N N . GLY A 1 268 ? 2.353 1.492 -9.931 1.00 72.00 268 GLY A N 1
ATOM 2027 C CA . GLY A 1 268 ? 3.731 1.889 -10.206 1.00 72.00 268 GLY A CA 1
ATOM 2028 C C . GLY A 1 268 ? 3.749 3.049 -11.199 1.00 72.00 268 GLY A C 1
ATOM 2029 O O . GLY A 1 268 ? 2.988 3.040 -12.161 1.00 72.00 268 GLY A O 1
ATOM 2030 N N . ALA A 1 269 ? 4.645 4.024 -11.019 1.00 64.62 269 ALA A N 1
ATOM 2031 C CA . ALA A 1 269 ? 4.710 5.231 -11.855 1.00 64.62 269 ALA A CA 1
ATOM 2032 C C . ALA A 1 269 ? 4.793 4.962 -13.377 1.00 64.62 269 ALA A C 1
ATOM 2034 O O . ALA A 1 269 ? 4.387 5.810 -14.172 1.00 64.62 269 ALA A O 1
ATOM 2035 N N . SER A 1 270 ? 5.322 3.807 -13.802 1.00 62.03 270 SER A N 1
ATOM 2036 C CA . SER A 1 270 ? 5.397 3.412 -15.214 1.00 62.03 270 SER A CA 1
ATOM 2037 C C . SER A 1 270 ? 5.226 1.904 -15.480 1.00 62.03 270 SER A C 1
ATOM 2039 O O . SER A 1 270 ? 5.499 1.439 -16.590 1.00 62.03 270 SER A O 1
ATOM 2041 N N . GLY A 1 271 ? 4.772 1.126 -14.489 1.00 63.19 271 GLY A N 1
ATOM 2042 C CA . GLY A 1 271 ? 4.647 -0.338 -14.556 1.00 63.19 271 GLY A CA 1
ATOM 2043 C C . GLY A 1 271 ? 3.209 -0.850 -14.388 1.00 63.19 271 GLY A C 1
ATOM 2044 O O . GLY A 1 271 ? 2.340 -0.099 -13.956 1.00 63.19 271 GLY A O 1
ATOM 2045 N N . PRO A 1 272 ? 2.929 -2.127 -14.723 1.00 66.88 272 PRO A N 1
ATOM 2046 C CA . PRO A 1 272 ? 1.614 -2.720 -14.488 1.00 66.88 272 PRO A CA 1
ATOM 2047 C C . PRO A 1 272 ? 1.296 -2.759 -12.986 1.00 66.88 272 PRO A C 1
ATOM 2049 O O . PRO A 1 272 ? 2.155 -3.118 -12.179 1.00 66.88 272 PRO A O 1
ATOM 2052 N N . ALA A 1 273 ? 0.059 -2.415 -12.625 1.00 76.12 273 ALA A N 1
ATOM 2053 C CA . ALA A 1 273 ? -0.412 -2.439 -11.245 1.00 76.12 273 ALA A CA 1
ATOM 2054 C C . ALA A 1 273 ? -0.444 -3.873 -10.684 1.00 76.12 273 ALA A C 1
ATOM 2056 O O . ALA A 1 273 ? -0.794 -4.827 -11.387 1.00 76.12 273 ALA A O 1
ATOM 2057 N N . SER A 1 274 ? -0.097 -4.026 -9.404 1.00 80.31 274 SER A N 1
ATOM 2058 C CA . SER A 1 274 ? -0.168 -5.316 -8.703 1.00 80.31 274 SER A CA 1
ATOM 2059 C C . SER A 1 274 ? -1.503 -5.448 -7.975 1.00 80.31 274 SER A C 1
ATOM 2061 O O . SER A 1 274 ? -1.842 -4.584 -7.171 1.00 80.31 274 SER A O 1
ATOM 2063 N N . LEU A 1 275 ? -2.255 -6.520 -8.251 1.00 81.31 275 LEU A N 1
ATOM 2064 C CA . LEU A 1 275 ? -3.562 -6.793 -7.647 1.00 81.31 275 LEU A CA 1
ATOM 2065 C C . LEU A 1 275 ? -3.433 -7.484 -6.288 1.00 81.31 275 LEU A C 1
ATOM 2067 O O . LEU A 1 275 ? -2.860 -8.570 -6.191 1.00 81.31 275 LEU A O 1
ATOM 2071 N N . PHE A 1 276 ? -4.061 -6.901 -5.269 1.00 86.12 276 PHE A N 1
ATOM 2072 C CA . PHE A 1 276 ? -4.134 -7.442 -3.920 1.00 86.12 276 PHE A CA 1
ATOM 2073 C C . PHE A 1 276 ? -5.586 -7.666 -3.513 1.00 86.12 276 PHE A C 1
ATOM 2075 O O . PHE A 1 276 ? -6.365 -6.730 -3.333 1.00 86.12 276 PHE A O 1
ATOM 2082 N N . VAL A 1 277 ? -5.933 -8.940 -3.337 1.00 84.25 277 VAL A N 1
ATOM 2083 C CA . VAL A 1 277 ? -7.212 -9.366 -2.772 1.00 84.25 277 VAL A CA 1
ATOM 2084 C C . VAL A 1 277 ? -6.913 -10.344 -1.647 1.00 84.25 277 VAL A C 1
ATOM 2086 O O . VAL A 1 277 ? -6.350 -11.413 -1.883 1.00 84.25 277 VAL A O 1
ATOM 2089 N N . THR A 1 278 ? -7.267 -9.976 -0.420 1.00 85.62 278 THR A N 1
ATOM 2090 C CA . THR A 1 278 ? -7.113 -10.854 0.746 1.00 85.62 278 THR A CA 1
ATOM 2091 C C . THR A 1 278 ? -8.308 -10.723 1.681 1.00 85.62 278 THR A C 1
ATOM 2093 O O . THR A 1 278 ? -9.012 -9.715 1.690 1.00 85.62 278 THR A O 1
ATOM 2096 N N . THR A 1 279 ? -8.525 -11.745 2.496 1.00 77.31 279 THR A N 1
ATOM 2097 C CA . THR A 1 279 ? -9.535 -11.768 3.552 1.00 77.31 279 THR A CA 1
ATOM 2098 C C . THR A 1 279 ? -8.884 -12.269 4.830 1.00 77.31 279 THR A C 1
ATOM 2100 O O . THR A 1 279 ? -8.283 -13.345 4.845 1.00 77.31 279 THR A O 1
ATOM 2103 N N . SER A 1 280 ? -9.023 -11.522 5.921 1.00 80.38 280 SER A N 1
ATOM 2104 C CA . SER A 1 280 ? -8.541 -11.927 7.243 1.00 80.38 280 SER A CA 1
ATOM 2105 C C . SER A 1 280 ? -9.701 -12.033 8.207 1.00 80.38 280 SER A C 1
ATOM 2107 O O . SER A 1 280 ? -10.530 -11.135 8.227 1.00 80.38 280 SER A O 1
ATOM 2109 N N . THR A 1 281 ? -9.743 -13.070 9.045 1.00 82.06 281 THR A N 1
ATOM 2110 C CA . THR A 1 281 ? -10.796 -13.264 10.056 1.00 82.06 281 THR A CA 1
ATOM 2111 C C . THR A 1 281 ? -10.203 -13.354 11.464 1.00 82.06 281 THR A C 1
ATOM 2113 O O . THR A 1 281 ? -9.235 -14.085 11.703 1.00 82.06 281 THR A O 1
ATOM 2116 N N . GLY A 1 282 ? -10.795 -12.633 12.421 1.00 78.44 282 GLY A N 1
ATOM 2117 C CA . GLY A 1 282 ? -10.373 -12.643 13.826 1.00 78.44 282 GLY A CA 1
ATOM 2118 C C . GLY A 1 282 ? -10.651 -13.955 14.570 1.00 78.44 282 GLY A C 1
ATOM 2119 O O . GLY A 1 282 ? -11.695 -14.588 14.397 1.00 78.44 282 GLY A O 1
ATOM 2120 N N . ARG A 1 283 ? -9.721 -14.359 15.449 1.00 77.00 283 ARG A N 1
ATOM 2121 C CA . ARG A 1 283 ? -9.760 -15.659 16.155 1.00 77.00 283 ARG A CA 1
ATOM 2122 C C . ARG A 1 283 ? -10.413 -15.638 17.542 1.00 77.00 283 ARG A C 1
ATOM 2124 O O . ARG A 1 283 ? -10.731 -16.705 18.062 1.00 77.00 283 ARG A O 1
ATOM 2131 N N . ALA A 1 284 ? -10.587 -14.473 18.163 1.00 66.94 284 ALA A N 1
ATOM 2132 C CA . ALA A 1 284 ? -11.090 -14.378 19.535 1.00 66.94 284 ALA A CA 1
ATOM 2133 C C . ALA A 1 284 ? -12.629 -14.526 19.614 1.00 66.94 284 ALA A C 1
ATOM 2135 O O . ALA A 1 284 ? -13.312 -14.252 18.625 1.00 66.94 284 ALA A O 1
ATOM 2136 N N . PRO A 1 285 ? -13.193 -14.965 20.760 1.00 62.84 285 PRO A N 1
ATOM 2137 C CA . PRO A 1 285 ? -14.642 -15.053 20.945 1.00 62.84 285 PRO A CA 1
ATOM 2138 C C . PRO A 1 285 ? -15.325 -13.686 20.782 1.00 62.84 285 PRO A C 1
ATOM 2140 O O . PRO A 1 285 ? -14.804 -12.660 21.224 1.00 62.84 285 PRO A O 1
ATOM 2143 N N . ASP A 1 286 ? -16.492 -13.701 20.136 1.00 59.78 2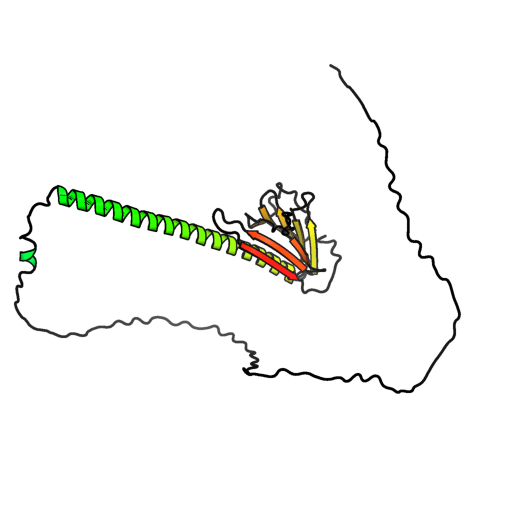86 ASP A N 1
ATOM 2144 C CA . ASP A 1 286 ? -17.255 -12.517 19.738 1.00 59.78 286 ASP A CA 1
ATOM 2145 C C . ASP A 1 286 ? -17.616 -11.623 20.936 1.00 59.78 286 ASP A C 1
ATOM 2147 O O . ASP A 1 286 ? -18.292 -12.043 21.877 1.00 59.78 286 ASP A O 1
ATOM 2151 N N . SER A 1 287 ? -17.213 -10.352 20.873 1.00 59.44 287 SER A N 1
ATOM 2152 C CA . SER A 1 287 ? -17.822 -9.284 21.671 1.00 59.44 287 SER A CA 1
ATOM 2153 C C . SER A 1 287 ? -18.139 -8.116 20.744 1.00 59.44 287 SER A C 1
ATOM 2155 O O . SER A 1 287 ? -17.422 -7.121 20.680 1.00 59.44 287 SER A O 1
ATOM 2157 N N . ASN A 1 288 ? -19.238 -8.257 20.001 1.00 52.59 288 ASN A N 1
ATOM 2158 C CA . ASN A 1 288 ? -19.712 -7.328 18.960 1.00 52.59 288 ASN A CA 1
ATOM 2159 C C . ASN A 1 288 ? -20.093 -5.935 19.501 1.00 52.59 288 ASN A C 1
ATOM 2161 O O . ASN A 1 288 ? -20.665 -5.118 18.787 1.00 52.59 288 ASN A O 1
ATOM 2165 N N . VAL A 1 289 ? -19.827 -5.669 20.778 1.00 57.41 289 VAL A N 1
ATOM 2166 C CA . VAL A 1 289 ? -20.167 -4.438 21.476 1.00 57.41 289 VAL A CA 1
ATOM 2167 C C . VAL A 1 289 ? -18.927 -4.014 22.241 1.00 57.41 289 VAL A C 1
ATOM 2169 O O . VAL A 1 289 ? -18.613 -4.533 23.310 1.00 57.41 289 VAL A O 1
ATOM 2172 N N . SER A 1 290 ? -18.176 -3.094 21.651 1.00 65.50 290 SER A N 1
ATOM 2173 C CA . SER A 1 290 ? -17.007 -2.522 22.296 1.00 65.50 290 SER A CA 1
ATOM 2174 C C . SER A 1 290 ? -17.078 -0.999 22.241 1.00 65.50 290 SER A C 1
ATOM 2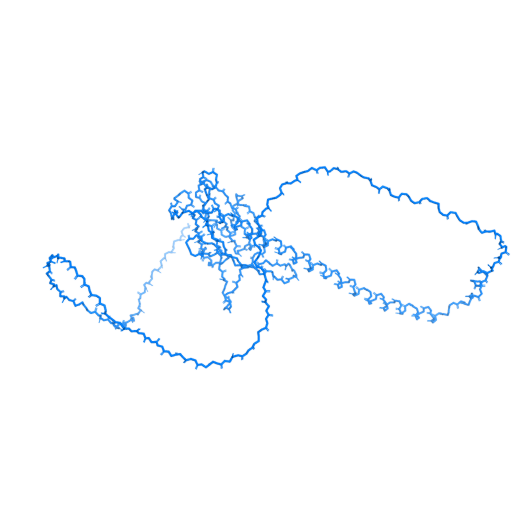176 O O . SER A 1 290 ? -16.410 -0.400 21.396 1.00 65.50 290 SER A O 1
ATOM 2178 N N . PRO A 1 291 ? -17.820 -0.364 23.167 1.00 70.50 291 PRO A N 1
ATOM 2179 C CA . PRO A 1 291 ? -17.937 1.096 23.214 1.00 70.50 291 PRO A CA 1
ATOM 2180 C C . PRO A 1 291 ? -16.582 1.797 23.390 1.00 70.50 291 PRO A C 1
ATOM 2182 O O . PRO A 1 291 ? -16.454 2.979 23.115 1.00 70.50 291 PRO A O 1
ATOM 2185 N N . GLN A 1 292 ? -15.540 1.076 23.821 1.00 82.06 292 GLN A N 1
ATOM 2186 C CA . GLN A 1 292 ? -14.198 1.646 23.931 1.00 82.06 292 GLN A CA 1
ATOM 2187 C C . GLN A 1 292 ? -13.520 1.913 22.577 1.00 82.06 292 GLN A C 1
ATOM 2189 O O . GLN A 1 292 ? -12.607 2.723 22.547 1.00 82.06 292 GLN A O 1
ATOM 2194 N N . CYS A 1 293 ? -13.935 1.252 21.486 1.00 87.38 293 CYS A N 1
ATOM 2195 C CA . CYS A 1 293 ? -13.322 1.411 20.156 1.00 87.38 293 CYS A CA 1
ATOM 2196 C C . CYS A 1 293 ? -14.303 1.855 19.069 1.00 87.38 293 CYS A C 1
ATOM 2198 O O . CYS A 1 293 ? -13.854 2.172 17.969 1.00 87.38 293 CYS A O 1
ATOM 2200 N N . PHE A 1 294 ? -15.608 1.843 19.345 1.00 84.81 294 PHE A N 1
ATOM 2201 C CA . PHE A 1 294 ? -16.652 2.021 18.344 1.00 84.81 294 PHE A CA 1
ATOM 2202 C C . PHE A 1 294 ? -17.633 3.115 18.714 1.00 84.81 294 PHE A C 1
ATOM 2204 O O . PHE A 1 294 ? -18.072 3.128 19.883 1.00 84.81 294 PHE A O 1
#

Secondary structure (DSSP, 8-state):
-----------------------------------------------------------------------------------------------------SGGGTTS---PPPHHHHHHHHHHHHHHHHHHHHHHHHHHHHHHHHHHHHHHHHHHHHHHHHHHHHHHTEEEEEEEE-TTSS-EEEEEEE-TTSS-EEEEEEEETTTTEEEEEEESS--PPPBTTB--TTSEEEESSEEEPB-SSSPBPPSEEEETTTEEEEEEEE--SSSPPEEEEEEEE--SPP----TTT-